Protein AF-A0A353DIS1-F1 (afdb_monomer)

Sequence (351 aa):
GDDGLEESGESHLVREGCEIVSSTKKPGFVRICATLWRGNEPVKGPDGKNIFFDGGACVAPGTLRGLPEPEDFDEFWAEQRKVLAAVPLKVLEMKEVPGDDKVVVYDMKIACAGGIPVSGYLVMPIDATEKSLTAEVAFQGYGVKSARKNIDSGRDKIFFVINAHGIENGQPAEYYQKLAKGKYRAYGFSDEKNSKRQTSFFRWMYLRELRALEYVKSLPAWNGKDLGATGGSQGGMQSLAAAGLDTDVTYCYARSPWGCNFGGREQGRIVGNWDVKNTPALGYFDPINFVKRANPSCKLHLVTNLGDYVCPPSGVWVAFNNFAGPKSMTVKQGCTHDYEMPNFPSMVIEK

Foldseek 3Di:
DLQPDDDDDDDDQDPVGDDDDDDHPDWAKDKDKDWDDDPPHFDADPVRHGDMFIFIDTDPLLPFAFDDFDPCLVVVLVVLVVLFVVWDFDWPDWDWDDADPFKTKTFTWTDGGPRQTWTWIKIAGPPQDFLQAAEEEFEEADFQAAHDNPRVVHNGHTYIYTDLRSDDHPDDPVVRVVCCVPVCPVQQQDPVQLQALVRHSLSRSLRNLVSVQVVSCPDRSHNNAHYEQEYEACSLLSQLLSQLSDQSHQEGEYELHAQQRLCSVVSSHQADPLGHNDHSSCSSSHSLVSLLRGHQNHEYEYEDERRERSSHPSSVSSSVSNHNHWYKYKYWTRAYRPDDDVPTDIDMDTD

Structure (mmCIF, N/CA/C/O backbone):
data_AF-A0A353DIS1-F1
#
_entry.id   AF-A0A353DIS1-F1
#
loop_
_atom_site.group_PDB
_atom_site.id
_atom_site.type_symbol
_atom_site.label_atom_id
_atom_site.label_alt_id
_atom_site.label_comp_id
_atom_site.label_asym_id
_atom_site.label_entity_id
_atom_site.label_seq_id
_atom_site.pdbx_PDB_ins_code
_atom_site.Cartn_x
_atom_site.Cartn_y
_atom_site.Cartn_z
_atom_site.occupancy
_atom_site.B_iso_or_equiv
_atom_site.auth_seq_id
_atom_site.auth_comp_id
_atom_site.auth_asym_id
_atom_site.auth_atom_id
_atom_site.pdbx_PDB_model_num
ATOM 1 N N . GLY A 1 1 ? 14.783 -6.046 -21.203 1.00 93.00 1 GLY A N 1
ATOM 2 C CA . GLY A 1 1 ? 13.814 -7.053 -20.747 1.00 93.00 1 GLY A CA 1
ATOM 3 C C . GLY A 1 1 ? 14.215 -7.574 -19.387 1.00 93.00 1 GLY A C 1
ATOM 4 O O . GLY A 1 1 ? 15.362 -7.419 -18.988 1.00 93.00 1 GLY A O 1
ATOM 5 N N . ASP A 1 2 ? 13.288 -8.205 -18.668 1.00 94.19 2 ASP A N 1
ATOM 6 C CA . ASP A 1 2 ? 13.601 -8.976 -17.455 1.00 94.19 2 ASP A CA 1
ATOM 7 C C . ASP A 1 2 ? 14.655 -10.066 -17.729 1.00 94.19 2 ASP A C 1
ATOM 9 O O . ASP A 1 2 ? 15.297 -10.561 -16.815 1.00 94.19 2 ASP A O 1
ATOM 13 N N . ASP A 1 3 ? 14.851 -10.484 -18.976 1.00 93.69 3 ASP A N 1
ATOM 14 C CA . ASP A 1 3 ? 15.928 -11.375 -19.414 1.00 93.69 3 ASP A CA 1
ATOM 15 C C . ASP A 1 3 ? 17.308 -10.704 -19.551 1.00 93.69 3 ASP A C 1
ATOM 17 O O . ASP A 1 3 ? 18.266 -11.373 -19.934 1.00 93.69 3 ASP A O 1
ATOM 21 N N . GLY A 1 4 ? 17.424 -9.418 -19.214 1.00 92.75 4 GLY A N 1
ATOM 22 C CA . GLY A 1 4 ? 18.665 -8.647 -19.285 1.00 92.75 4 GLY A CA 1
ATOM 23 C C . GLY A 1 4 ? 18.992 -8.096 -20.673 1.00 92.75 4 GLY A C 1
ATOM 24 O O . GLY A 1 4 ? 20.016 -7.438 -20.818 1.00 92.75 4 GLY A O 1
ATOM 25 N N . LEU A 1 5 ? 18.148 -8.333 -21.685 1.00 91.94 5 LEU A N 1
ATOM 26 C CA . LEU A 1 5 ? 18.347 -7.769 -23.020 1.00 91.94 5 LEU A CA 1
ATOM 27 C C . LEU A 1 5 ? 18.056 -6.262 -23.012 1.00 91.94 5 LEU A C 1
ATOM 29 O O . LEU A 1 5 ? 16.984 -5.846 -22.574 1.00 91.94 5 LEU A O 1
ATOM 33 N N . GLU A 1 6 ? 18.974 -5.451 -23.521 1.00 93.56 6 GLU A N 1
ATOM 34 C CA . GLU A 1 6 ? 18.785 -4.013 -23.716 1.00 93.56 6 GLU A CA 1
ATOM 35 C C . GLU A 1 6 ? 19.096 -3.665 -25.170 1.00 93.56 6 GLU A C 1
ATOM 37 O O . GLU A 1 6 ? 20.123 -4.076 -25.707 1.00 93.56 6 GLU A O 1
ATOM 42 N N . GLU A 1 7 ? 18.188 -2.927 -25.801 1.00 92.69 7 GLU A N 1
ATOM 43 C CA . GLU A 1 7 ? 18.304 -2.462 -27.178 1.00 92.69 7 GLU A CA 1
ATOM 44 C C . GLU A 1 7 ? 17.925 -0.981 -27.215 1.00 92.69 7 GLU A C 1
ATOM 46 O O . GLU A 1 7 ? 17.029 -0.536 -26.493 1.00 92.69 7 GLU A O 1
ATOM 51 N N . SER A 1 8 ? 18.617 -0.213 -28.050 1.00 93.06 8 SER A N 1
ATOM 52 C CA . SER A 1 8 ? 18.350 1.205 -28.266 1.00 93.06 8 SER A CA 1
ATOM 53 C C . SER A 1 8 ? 18.495 1.543 -29.745 1.00 93.06 8 SER A C 1
ATOM 55 O O . SER A 1 8 ? 19.179 0.850 -30.500 1.00 93.06 8 SER A O 1
ATOM 57 N N . GLY A 1 9 ? 17.813 2.599 -30.173 1.00 91.31 9 GLY A N 1
ATOM 58 C CA . GLY A 1 9 ? 17.820 3.037 -31.559 1.00 91.31 9 GLY A CA 1
ATOM 59 C C . GLY A 1 9 ? 17.080 4.351 -31.735 1.00 91.31 9 GLY A C 1
ATOM 60 O O . GLY A 1 9 ? 16.465 4.874 -30.804 1.00 91.31 9 GLY A O 1
ATOM 61 N N . GLU A 1 10 ? 17.142 4.868 -32.954 1.00 91.19 10 GLU A N 1
ATOM 62 C CA . GLU A 1 10 ? 16.460 6.088 -33.362 1.00 91.19 10 GLU A CA 1
ATOM 63 C C . GLU A 1 10 ? 15.460 5.766 -34.467 1.00 91.19 10 GLU A C 1
ATOM 65 O O . GLU A 1 10 ? 15.689 4.899 -35.311 1.00 91.19 10 GLU A O 1
ATOM 70 N N . SER A 1 11 ? 14.342 6.483 -34.464 1.00 88.19 11 SER A N 1
ATOM 71 C CA . SER A 1 11 ? 13.337 6.399 -35.513 1.00 88.19 11 SER A CA 1
ATOM 72 C C . SER A 1 11 ? 12.803 7.789 -35.816 1.00 88.19 11 SER A C 1
ATOM 74 O O . SER A 1 11 ? 12.635 8.620 -34.918 1.00 88.19 11 SER A O 1
ATOM 76 N N . HIS A 1 12 ? 12.543 8.055 -37.092 1.00 87.06 12 HIS A N 1
ATOM 77 C CA . HIS A 1 12 ? 11.917 9.299 -37.505 1.00 87.06 12 HIS A CA 1
ATOM 78 C C . HIS A 1 12 ? 10.423 9.238 -37.206 1.00 87.06 12 HIS A C 1
ATOM 80 O O . HIS A 1 12 ? 9.735 8.304 -37.613 1.00 87.06 12 HIS A O 1
ATOM 86 N N . LEU A 1 13 ? 9.910 10.254 -36.509 1.00 81.06 13 LEU A N 1
ATOM 87 C CA . LEU A 1 13 ? 8.487 10.337 -36.210 1.00 81.06 13 LEU A CA 1
ATOM 88 C C . LEU A 1 13 ? 7.693 10.511 -37.513 1.00 81.06 13 LEU A C 1
ATOM 90 O O . LEU A 1 13 ? 7.699 11.587 -38.113 1.00 81.06 13 LEU A O 1
ATOM 94 N N . VAL A 1 14 ? 6.994 9.456 -37.920 1.00 83.50 14 VAL A N 1
ATOM 95 C CA . VAL A 1 14 ? 5.998 9.473 -38.997 1.00 83.50 14 VAL A CA 1
ATOM 96 C C . VAL A 1 14 ? 4.590 9.438 -38.404 1.00 83.50 14 VAL A C 1
ATOM 98 O O . VAL A 1 14 ? 4.407 9.142 -37.221 1.00 83.50 14 VAL A O 1
ATOM 101 N N . ARG A 1 15 ? 3.576 9.786 -39.203 1.00 81.25 15 ARG A N 1
ATOM 102 C CA . ARG A 1 15 ? 2.187 9.927 -38.728 1.00 81.25 15 ARG A CA 1
ATOM 103 C C . ARG A 1 15 ? 1.627 8.611 -38.183 1.00 81.25 15 ARG A C 1
ATOM 105 O O . ARG A 1 15 ? 0.805 8.624 -37.273 1.00 81.25 15 ARG A O 1
ATOM 112 N N . GLU A 1 16 ? 2.087 7.503 -38.743 1.00 83.06 16 GLU A N 1
ATOM 113 C CA . GLU A 1 16 ? 1.722 6.131 -38.411 1.00 83.06 16 GLU A CA 1
ATOM 114 C C . GLU A 1 16 ? 2.375 5.646 -37.103 1.00 83.06 16 GLU A C 1
ATOM 116 O O . GLU A 1 16 ? 1.978 4.615 -36.566 1.00 83.06 16 GLU A O 1
ATOM 121 N N . GLY A 1 17 ? 3.333 6.405 -36.556 1.00 81.88 17 GLY A N 1
ATOM 122 C CA . GLY A 1 17 ? 4.109 6.041 -35.373 1.00 81.88 17 GLY A CA 1
ATOM 123 C C . GLY A 1 17 ? 5.376 5.246 -35.699 1.00 81.88 17 GLY A C 1
ATOM 124 O O . GLY A 1 17 ? 5.781 5.120 -36.851 1.00 81.88 17 GLY A O 1
ATOM 125 N N . CYS A 1 18 ? 6.028 4.731 -34.657 1.00 82.06 18 CYS A N 1
ATOM 126 C CA . CYS A 1 18 ? 7.173 3.830 -34.768 1.00 82.06 18 CYS A CA 1
ATOM 127 C C . CYS A 1 18 ? 6.782 2.463 -34.208 1.00 82.06 18 CYS A C 1
ATOM 129 O O . CYS A 1 18 ? 6.201 2.388 -33.124 1.00 82.06 18 CYS A O 1
ATOM 131 N N . GLU A 1 19 ? 7.139 1.392 -34.911 1.00 86.06 19 GLU A N 1
ATOM 132 C CA . GLU A 1 19 ? 7.033 0.035 -34.386 1.00 86.06 19 GLU A CA 1
ATOM 133 C C . GLU A 1 19 ? 8.312 -0.319 -33.616 1.00 86.06 19 GLU A C 1
ATOM 135 O O . GLU A 1 19 ? 9.420 -0.099 -34.103 1.00 86.06 19 GLU A O 1
ATOM 140 N N . ILE A 1 20 ? 8.156 -0.849 -32.402 1.00 84.38 20 ILE A N 1
ATOM 141 C CA . ILE A 1 20 ? 9.252 -1.404 -31.602 1.00 84.38 20 ILE A CA 1
ATOM 142 C C . ILE A 1 20 ? 8.933 -2.879 -31.389 1.00 84.38 20 ILE A C 1
ATOM 144 O O . ILE A 1 20 ? 7.993 -3.219 -30.669 1.00 84.38 20 ILE A O 1
ATOM 148 N N . VAL A 1 21 ? 9.717 -3.753 -32.018 1.00 85.88 21 VAL A N 1
ATOM 149 C CA . VAL A 1 21 ? 9.598 -5.204 -31.861 1.00 85.88 21 VAL A CA 1
ATOM 150 C C . VAL A 1 21 ? 10.665 -5.669 -30.885 1.00 85.88 21 VAL A C 1
ATOM 152 O O . VAL A 1 21 ? 11.841 -5.377 -31.058 1.00 85.88 21 VAL A O 1
ATOM 155 N N . SER A 1 22 ? 10.260 -6.407 -29.856 1.00 86.81 22 SER A N 1
ATOM 156 C CA . SER A 1 22 ? 11.182 -7.002 -28.893 1.00 86.81 22 SER A CA 1
ATOM 157 C C . SER A 1 22 ? 10.664 -8.366 -28.444 1.00 86.81 22 SER A C 1
ATOM 159 O O . SER A 1 22 ? 9.490 -8.698 -28.620 1.00 86.81 22 SER A O 1
ATOM 161 N N . SER A 1 23 ? 11.542 -9.175 -27.861 1.00 85.81 23 SER A N 1
ATOM 162 C CA . SER A 1 23 ? 11.205 -10.483 -27.300 1.00 85.81 23 SER A CA 1
ATOM 163 C C . SER A 1 23 ? 11.926 -10.681 -25.971 1.00 85.81 23 SER A C 1
ATOM 165 O O . SER A 1 23 ? 12.894 -9.986 -25.674 1.00 85.81 23 SER A O 1
ATOM 167 N N . THR A 1 24 ? 11.445 -11.618 -25.154 1.00 89.44 24 THR A N 1
ATOM 168 C CA . THR A 1 24 ? 12.124 -12.018 -23.915 1.00 89.44 24 THR A CA 1
ATOM 169 C C . THR A 1 24 ? 12.317 -13.524 -23.885 1.00 89.44 24 THR A C 1
ATOM 171 O O . THR A 1 24 ? 11.408 -14.284 -24.223 1.00 89.44 24 THR A O 1
ATOM 174 N N . LYS A 1 25 ? 13.494 -13.972 -23.439 1.00 90.50 25 LYS A N 1
ATOM 175 C CA . LYS A 1 25 ? 13.832 -15.403 -23.313 1.00 90.50 25 LYS A CA 1
ATOM 176 C C . LYS A 1 25 ? 13.173 -16.092 -22.113 1.00 90.50 25 LYS A C 1
ATOM 178 O O . LYS A 1 25 ? 13.250 -17.313 -21.992 1.00 90.50 25 LYS A O 1
ATOM 183 N N . LYS A 1 26 ? 12.552 -15.333 -21.204 1.00 93.25 26 LYS A N 1
ATOM 184 C CA . LYS A 1 26 ? 11.859 -15.858 -20.015 1.00 93.25 26 LYS A CA 1
ATOM 185 C C . LYS A 1 26 ? 10.570 -15.077 -19.714 1.00 93.25 26 LYS A C 1
ATOM 187 O O . LYS A 1 26 ? 10.458 -13.923 -20.135 1.00 93.25 26 LYS A O 1
ATOM 192 N N . PRO A 1 27 ? 9.617 -15.651 -18.951 1.00 96.00 27 PRO A N 1
ATOM 193 C CA . PRO A 1 27 ? 8.443 -14.919 -18.482 1.00 96.00 27 PRO A CA 1
ATOM 194 C C . PRO A 1 27 ? 8.832 -13.646 -17.731 1.00 96.00 27 PRO A C 1
ATOM 196 O O . PRO A 1 27 ? 9.691 -13.692 -16.842 1.00 96.00 27 PRO A O 1
ATOM 199 N N . GLY A 1 28 ? 8.200 -12.519 -18.049 1.00 96.25 28 GLY A N 1
ATOM 200 C CA . GLY A 1 28 ? 8.572 -11.220 -17.494 1.00 96.25 28 GLY A CA 1
ATOM 201 C C . GLY A 1 28 ? 8.087 -10.040 -18.319 1.00 96.25 28 GLY A C 1
ATOM 202 O O . GLY A 1 28 ? 7.168 -10.173 -19.127 1.00 96.25 28 GLY A O 1
ATOM 203 N N . PHE A 1 29 ? 8.718 -8.892 -18.089 1.00 96.44 29 PHE A N 1
ATOM 204 C CA . PHE A 1 29 ? 8.393 -7.623 -18.731 1.00 96.44 29 PHE A CA 1
ATOM 205 C C . PHE A 1 29 ? 9.536 -7.092 -19.597 1.00 96.44 29 PHE A C 1
ATOM 207 O O . PHE A 1 29 ? 10.718 -7.278 -19.303 1.00 96.44 29 PHE A O 1
ATOM 214 N N . VAL A 1 30 ? 9.166 -6.377 -20.653 1.00 95.62 30 VAL A N 1
ATOM 215 C CA . VAL A 1 30 ? 10.050 -5.507 -21.428 1.00 95.62 30 VAL A CA 1
ATOM 216 C C . VAL A 1 30 ? 9.593 -4.076 -21.177 1.00 95.62 30 VAL A C 1
ATOM 218 O O . VAL A 1 30 ? 8.438 -3.757 -21.451 1.00 95.62 30 VAL A O 1
ATOM 221 N N . ARG A 1 31 ? 10.484 -3.235 -20.642 1.00 95.56 31 ARG A N 1
ATOM 222 C CA . ARG A 1 31 ? 10.264 -1.790 -20.529 1.00 95.56 31 ARG A CA 1
ATOM 223 C C . ARG A 1 31 ? 10.559 -1.135 -21.868 1.00 95.56 31 ARG A C 1
ATOM 225 O O . ARG A 1 31 ? 11.580 -1.448 -22.475 1.00 95.56 31 ARG A O 1
ATOM 232 N N . ILE A 1 32 ? 9.700 -0.220 -22.287 1.00 94.31 32 ILE A N 1
ATOM 233 C CA . ILE A 1 32 ? 9.871 0.561 -23.508 1.00 94.31 32 ILE A CA 1
ATOM 234 C C . ILE A 1 32 ? 9.910 2.031 -23.106 1.00 94.31 32 ILE A C 1
ATOM 236 O O . ILE A 1 32 ? 8.931 2.547 -22.569 1.00 94.31 32 ILE A O 1
ATOM 240 N N . CYS A 1 33 ? 11.032 2.688 -23.389 1.00 94.00 33 CYS A N 1
ATOM 241 C CA . CYS A 1 33 ? 11.229 4.115 -23.164 1.00 94.00 33 CYS A CA 1
ATOM 242 C C . CYS A 1 33 ? 11.491 4.801 -24.505 1.00 94.00 33 CYS A C 1
ATOM 244 O O . CYS A 1 33 ? 12.341 4.346 -25.268 1.00 94.00 33 CYS A O 1
ATOM 246 N N . ALA A 1 34 ? 10.815 5.913 -24.771 1.00 93.06 34 ALA A N 1
ATOM 247 C CA . ALA A 1 34 ? 11.093 6.756 -25.927 1.00 93.06 34 ALA A CA 1
ATOM 248 C C . ALA A 1 34 ? 11.026 8.232 -25.533 1.00 93.06 34 ALA A C 1
ATOM 250 O O . ALA A 1 34 ? 10.156 8.636 -24.767 1.00 93.06 34 ALA A O 1
ATOM 251 N N . THR A 1 35 ? 11.916 9.047 -26.089 1.00 94.19 35 THR A N 1
ATOM 252 C CA . THR A 1 35 ? 11.904 10.508 -25.932 1.00 94.19 35 THR A CA 1
ATOM 253 C C . THR A 1 35 ? 11.839 11.120 -27.317 1.00 94.19 35 THR A C 1
ATOM 255 O O . THR A 1 35 ? 12.543 10.666 -28.217 1.00 94.19 35 THR A O 1
ATOM 258 N N . LEU A 1 36 ? 11.002 12.137 -27.509 1.00 92.88 36 LEU A N 1
ATOM 259 C CA . LEU A 1 36 ? 10.940 12.843 -28.783 1.00 92.88 36 LEU A CA 1
ATOM 260 C C . LEU A 1 36 ? 12.072 13.872 -28.869 1.00 92.88 36 LEU A C 1
ATOM 262 O O . LEU A 1 36 ? 12.190 14.734 -27.998 1.00 92.88 36 LEU A O 1
ATOM 266 N N . TRP A 1 37 ? 12.854 13.826 -29.946 1.00 93.88 37 TRP A N 1
ATOM 267 C CA . TRP A 1 37 ? 13.966 14.745 -30.200 1.00 93.88 37 TRP A CA 1
ATOM 268 C C . TRP A 1 37 ? 13.719 15.604 -31.442 1.00 93.88 37 TRP A C 1
ATOM 270 O O . TRP A 1 37 ? 13.077 15.177 -32.403 1.00 93.88 37 TRP A O 1
ATOM 280 N N . ARG A 1 38 ? 14.245 16.832 -31.426 1.00 93.19 38 ARG A N 1
ATOM 281 C CA . ARG A 1 38 ? 14.350 17.719 -32.591 1.00 93.19 38 ARG A CA 1
ATOM 282 C C . ARG A 1 38 ? 15.807 18.151 -32.723 1.00 93.19 38 ARG A C 1
ATOM 284 O O . ARG A 1 38 ? 16.262 19.037 -32.003 1.00 93.19 38 ARG A O 1
ATOM 291 N N . GLY A 1 39 ? 16.531 17.521 -33.646 1.00 91.00 39 GLY A N 1
ATOM 292 C CA . GLY A 1 39 ? 17.991 17.618 -33.666 1.00 91.00 39 GLY A CA 1
ATOM 293 C C . GLY A 1 39 ? 18.564 17.036 -32.373 1.00 91.00 39 GLY A C 1
ATOM 294 O O . GLY A 1 39 ? 18.149 15.960 -31.957 1.00 91.00 39 GLY A O 1
ATOM 295 N N . ASN A 1 40 ? 19.444 17.783 -31.706 1.00 91.81 40 ASN A N 1
ATOM 296 C CA . ASN A 1 40 ? 20.113 17.344 -30.475 1.00 91.81 40 ASN A CA 1
ATOM 297 C C . ASN A 1 40 ? 19.396 17.789 -29.189 1.00 91.81 40 ASN A C 1
ATOM 299 O O . ASN A 1 40 ? 19.985 17.719 -28.116 1.00 91.81 40 ASN A O 1
ATOM 303 N N . GLU A 1 41 ? 18.154 18.269 -29.282 1.00 95.31 41 GLU A N 1
ATOM 304 C CA . GLU A 1 41 ? 17.386 18.751 -28.130 1.00 95.31 41 GLU A CA 1
ATOM 305 C C . GLU A 1 41 ? 16.079 17.958 -27.964 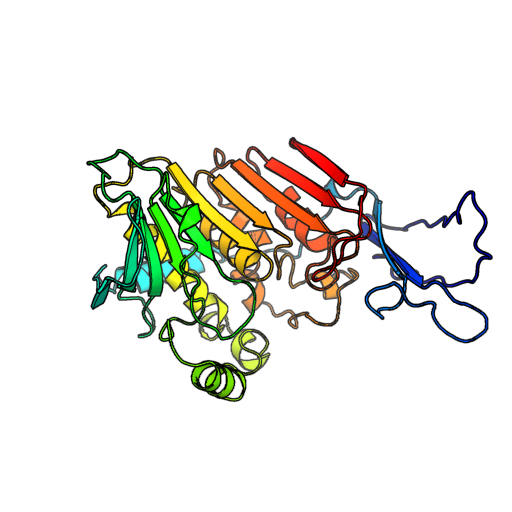1.00 95.31 41 GLU A C 1
ATOM 307 O O . GLU A 1 41 ? 15.373 17.721 -28.956 1.00 95.31 41 GLU A O 1
ATOM 312 N N . PRO A 1 42 ? 15.705 17.563 -26.732 1.00 95.88 42 PRO A N 1
ATOM 313 C CA . PRO A 1 42 ? 14.423 16.926 -26.482 1.00 95.88 42 PRO A CA 1
ATOM 314 C C . PRO A 1 42 ? 13.284 17.928 -26.691 1.00 95.88 42 PRO A C 1
ATOM 316 O O . PRO A 1 42 ? 13.323 19.076 -26.238 1.00 95.88 42 PRO A O 1
ATOM 319 N N . VAL A 1 43 ? 12.230 17.482 -27.366 1.00 95.75 43 VAL A N 1
ATOM 320 C CA . VAL A 1 43 ? 11.034 18.293 -27.585 1.00 95.75 43 VAL A CA 1
ATOM 321 C C . VAL A 1 43 ? 10.279 18.426 -26.272 1.00 95.75 43 VAL A C 1
ATOM 323 O O . VAL A 1 43 ? 10.037 17.436 -25.584 1.00 95.75 43 VAL A O 1
ATOM 326 N N . LYS A 1 44 ? 9.872 19.653 -25.945 1.00 95.31 44 LYS A N 1
ATOM 327 C CA . LYS A 1 44 ? 9.087 19.956 -24.748 1.00 95.31 44 LYS A CA 1
ATOM 328 C C . LYS A 1 44 ? 7.608 20.120 -25.075 1.00 95.31 44 LYS A C 1
ATOM 330 O O . LYS A 1 44 ? 7.256 20.707 -26.098 1.00 95.31 44 LYS A O 1
ATOM 335 N N . GLY A 1 45 ? 6.758 19.600 -24.198 1.00 90.38 45 GLY A N 1
ATOM 336 C CA . GLY A 1 45 ? 5.321 19.817 -24.223 1.00 90.38 45 GLY A CA 1
ATOM 337 C C . GLY A 1 45 ? 4.933 21.202 -23.690 1.00 90.38 45 GLY A C 1
ATOM 338 O O . GLY A 1 45 ? 5.792 21.968 -23.241 1.00 90.38 45 GLY A O 1
ATOM 339 N N . PRO A 1 46 ? 3.629 21.532 -23.702 1.00 88.62 46 PRO A N 1
ATOM 340 C CA . PRO A 1 46 ? 3.116 22.808 -23.191 1.00 88.62 46 PRO A CA 1
ATOM 341 C C . PRO A 1 46 ? 3.420 23.066 -21.707 1.00 88.62 46 PRO A C 1
ATOM 343 O O . PRO A 1 46 ? 3.457 24.213 -21.277 1.00 88.62 46 PRO A O 1
ATOM 346 N N . ASP A 1 47 ? 3.653 22.011 -20.927 1.00 87.06 47 ASP A N 1
ATOM 347 C CA . ASP A 1 47 ? 4.026 22.067 -19.509 1.00 87.06 47 ASP A CA 1
ATOM 348 C C . ASP A 1 47 ? 5.540 22.254 -19.283 1.00 87.06 47 ASP A C 1
ATOM 350 O O . ASP A 1 47 ? 6.009 22.261 -18.143 1.00 87.06 47 ASP A O 1
ATOM 354 N N . GLY A 1 48 ? 6.317 22.390 -20.364 1.00 90.50 48 GLY A N 1
ATOM 355 C CA . GLY A 1 48 ? 7.768 22.547 -20.332 1.00 90.50 48 GLY A CA 1
ATOM 356 C C . GLY A 1 48 ? 8.542 21.258 -20.043 1.00 90.50 48 GLY A C 1
ATOM 357 O O . GLY A 1 48 ? 9.774 21.309 -19.972 1.00 90.50 48 GLY A O 1
ATOM 358 N N . LYS A 1 49 ? 7.866 20.112 -19.893 1.00 90.75 49 LYS A N 1
ATOM 359 C CA . LYS A 1 49 ? 8.508 18.803 -19.717 1.00 90.75 49 LYS A CA 1
ATOM 360 C C . LYS A 1 49 ? 8.817 18.175 -21.068 1.00 90.75 49 LYS A C 1
ATOM 362 O O . LYS A 1 49 ? 8.160 18.474 -22.061 1.00 90.75 49 LYS A O 1
ATOM 367 N N . ASN A 1 50 ? 9.814 17.296 -21.112 1.00 94.56 50 ASN A N 1
ATOM 368 C CA . ASN A 1 50 ? 10.114 16.537 -22.325 1.00 94.56 50 ASN A CA 1
ATOM 369 C C . ASN A 1 50 ? 8.896 15.697 -22.724 1.00 94.56 50 ASN A C 1
ATOM 371 O O . ASN A 1 50 ? 8.217 15.145 -21.862 1.00 94.56 50 ASN A O 1
ATOM 375 N N . ILE A 1 51 ? 8.637 15.580 -24.021 1.00 92.69 51 ILE A N 1
ATOM 376 C CA . ILE A 1 51 ? 7.665 14.630 -24.551 1.00 92.69 51 ILE A CA 1
ATOM 377 C C . ILE A 1 51 ? 8.335 13.259 -24.562 1.00 92.69 51 ILE A C 1
ATOM 379 O O . ILE A 1 51 ? 9.357 13.062 -25.224 1.00 92.69 51 ILE A O 1
ATOM 383 N N . PHE A 1 52 ? 7.766 12.321 -23.813 1.00 94.00 52 PHE A N 1
ATOM 384 C CA . PHE A 1 52 ? 8.297 10.974 -23.666 1.00 94.00 52 PHE A CA 1
ATOM 385 C C . PHE A 1 52 ? 7.171 9.940 -23.598 1.00 94.00 52 PHE A C 1
ATOM 387 O O . PHE A 1 52 ? 6.010 10.270 -23.361 1.00 94.00 52 PHE A O 1
ATOM 394 N N . PHE A 1 53 ? 7.549 8.683 -23.786 1.00 93.69 53 PHE A N 1
ATOM 395 C CA . PHE A 1 53 ? 6.749 7.505 -23.511 1.00 93.69 53 PHE A CA 1
ATOM 396 C C . PHE A 1 53 ? 7.547 6.585 -22.591 1.00 93.69 53 PHE A C 1
ATOM 398 O O . PHE A 1 53 ? 8.731 6.340 -22.824 1.00 93.69 53 PHE A O 1
ATOM 405 N N . ASP A 1 54 ? 6.888 6.068 -21.562 1.00 95.44 54 ASP A N 1
ATOM 406 C CA . ASP A 1 54 ? 7.409 5.002 -20.715 1.00 95.44 54 ASP A CA 1
ATOM 407 C C . ASP A 1 54 ? 6.287 3.995 -20.489 1.00 95.44 54 ASP A C 1
ATOM 409 O O . ASP A 1 54 ? 5.182 4.327 -20.047 1.00 95.44 54 ASP A O 1
ATOM 413 N N . GLY A 1 55 ? 6.549 2.760 -20.871 1.00 95.81 55 GLY A N 1
ATOM 414 C CA . GLY A 1 55 ? 5.572 1.696 -20.886 1.00 95.81 55 GLY A CA 1
ATOM 415 C C . GLY A 1 55 ? 6.263 0.354 -20.989 1.00 95.81 55 GLY A C 1
ATOM 416 O O . GLY A 1 55 ? 7.416 0.174 -20.598 1.00 95.81 55 GLY A O 1
ATOM 417 N N . GLY A 1 56 ? 5.554 -0.610 -21.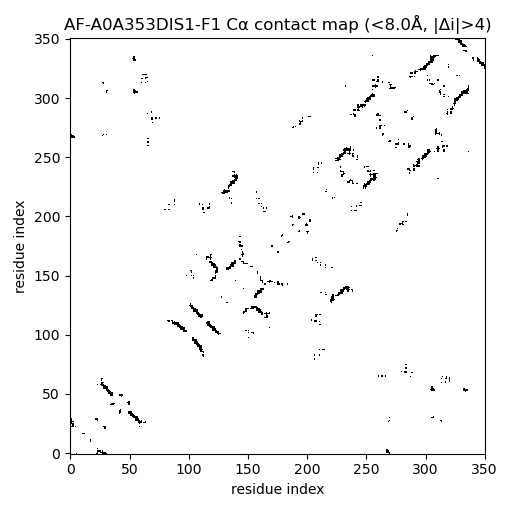553 1.00 94.38 56 GLY A N 1
ATOM 418 C CA . GLY A 1 56 ? 6.109 -1.942 -21.694 1.00 94.38 56 GLY A CA 1
ATOM 419 C C . GLY A 1 56 ? 5.108 -2.988 -22.128 1.00 94.38 56 GLY A C 1
ATOM 420 O O . GLY A 1 56 ? 3.912 -2.726 -22.234 1.00 94.38 56 GLY A O 1
ATOM 421 N N . ALA A 1 57 ? 5.631 -4.186 -22.336 1.00 93.56 57 ALA A N 1
ATOM 422 C CA . ALA A 1 57 ? 4.890 -5.388 -22.681 1.00 93.56 57 ALA A CA 1
ATOM 423 C C . ALA A 1 57 ? 5.321 -6.540 -21.766 1.00 93.56 57 ALA A C 1
ATOM 425 O O . ALA A 1 57 ? 6.340 -6.455 -21.075 1.00 93.56 57 ALA A O 1
ATOM 426 N N . CYS A 1 58 ? 4.553 -7.629 -21.749 1.00 94.25 58 CYS A N 1
ATOM 427 C CA . CYS A 1 58 ? 4.861 -8.794 -20.926 1.00 94.25 58 CYS A CA 1
ATOM 428 C C . CYS A 1 58 ? 4.690 -10.110 -21.678 1.00 94.25 58 CYS A C 1
ATOM 430 O O . CYS A 1 58 ? 3.904 -10.214 -22.617 1.00 94.25 58 CYS A O 1
ATOM 432 N N . VAL A 1 59 ? 5.412 -11.129 -21.218 1.00 94.75 59 VAL A N 1
ATOM 433 C CA . VAL A 1 59 ? 5.301 -12.510 -21.690 1.00 94.75 59 VAL A CA 1
ATOM 434 C C . VAL A 1 59 ? 5.019 -13.406 -20.493 1.00 94.75 59 VAL A C 1
ATOM 436 O O . VAL A 1 59 ? 5.739 -13.362 -19.495 1.00 94.75 59 VAL A O 1
ATOM 439 N N . ALA A 1 60 ? 3.960 -14.213 -20.601 1.00 95.94 60 ALA A N 1
ATOM 440 C CA . ALA A 1 60 ? 3.512 -15.159 -19.576 1.00 95.94 60 ALA A CA 1
ATOM 441 C C . ALA A 1 60 ? 3.456 -14.573 -18.142 1.00 95.94 60 ALA A C 1
ATOM 443 O O . ALA A 1 60 ? 3.927 -15.201 -17.192 1.00 95.94 60 ALA A O 1
ATOM 444 N N . PRO A 1 61 ? 2.851 -13.390 -17.919 1.00 95.94 61 PRO A N 1
ATOM 445 C CA . PRO A 1 61 ? 2.918 -12.725 -16.617 1.00 95.94 61 PRO A CA 1
ATOM 446 C C . PRO A 1 61 ? 2.186 -13.502 -15.497 1.00 95.94 61 PRO A C 1
ATOM 448 O O . PRO A 1 61 ? 2.466 -13.315 -14.315 1.00 95.94 61 PRO A O 1
ATOM 451 N N . GLY A 1 62 ? 1.289 -14.436 -15.845 1.00 96.50 62 GLY A N 1
ATOM 452 C CA . GLY A 1 62 ? 0.615 -15.338 -14.897 1.00 96.50 62 GLY A CA 1
ATOM 453 C C . GLY A 1 62 ? 1.517 -16.417 -14.274 1.00 96.50 62 GLY A C 1
ATOM 454 O O . GLY A 1 62 ? 1.152 -17.033 -13.269 1.00 96.50 62 GLY A O 1
ATOM 455 N N . THR A 1 63 ? 2.705 -16.655 -14.838 1.00 97.06 63 THR A N 1
ATOM 456 C CA . THR A 1 63 ? 3.673 -17.628 -14.302 1.00 97.06 63 THR A CA 1
ATOM 457 C C . THR A 1 63 ? 4.712 -16.978 -13.393 1.00 97.06 63 THR A C 1
ATOM 459 O O . THR A 1 63 ? 5.566 -17.675 -12.852 1.00 97.06 63 THR A O 1
ATOM 462 N N . LEU A 1 64 ? 4.660 -15.655 -13.208 1.00 97.94 64 LEU A N 1
ATOM 463 C CA . LEU A 1 64 ? 5.597 -14.944 -12.345 1.00 97.94 64 LEU A CA 1
ATOM 464 C C . LEU A 1 64 ? 5.424 -15.372 -10.887 1.00 97.94 64 LEU A C 1
ATOM 466 O O . LEU A 1 64 ? 4.300 -15.541 -10.403 1.00 97.94 64 LEU A O 1
ATOM 470 N N . ARG A 1 65 ? 6.558 -15.547 -10.208 1.00 97.31 65 ARG A N 1
ATOM 471 C CA . ARG A 1 65 ? 6.679 -15.913 -8.796 1.00 97.31 65 ARG A CA 1
ATOM 472 C C . ARG A 1 65 ? 7.754 -15.038 -8.157 1.00 97.31 65 ARG A C 1
ATOM 474 O O . ARG A 1 65 ? 8.760 -14.745 -8.806 1.00 97.31 65 ARG A O 1
ATOM 481 N N . GLY A 1 66 ? 7.540 -14.637 -6.908 1.00 96.44 66 GLY A N 1
ATOM 482 C CA . GLY A 1 66 ? 8.578 -14.004 -6.094 1.00 96.44 66 GLY A CA 1
ATOM 483 C C . GLY A 1 66 ? 9.529 -15.035 -5.496 1.00 96.44 66 GLY A C 1
ATOM 484 O O . GLY A 1 66 ? 9.454 -16.222 -5.831 1.00 96.44 66 GLY A O 1
ATOM 485 N N . LEU A 1 67 ? 10.426 -14.583 -4.625 1.00 94.62 67 LEU A N 1
ATOM 486 C CA . LEU A 1 67 ? 11.249 -15.492 -3.827 1.00 94.62 67 LEU A CA 1
ATOM 487 C C . LEU A 1 67 ? 10.380 -16.327 -2.865 1.00 94.62 67 LEU A C 1
ATOM 489 O O . LEU A 1 67 ? 9.261 -15.912 -2.540 1.00 94.62 67 LEU A O 1
ATOM 493 N N . PRO A 1 68 ? 10.869 -17.496 -2.407 1.00 95.31 68 PRO A N 1
ATOM 494 C CA . PRO A 1 68 ? 10.229 -18.230 -1.320 1.00 95.31 68 PRO A CA 1
ATOM 495 C C . PRO A 1 68 ? 10.007 -17.328 -0.102 1.00 95.31 68 PRO A C 1
ATOM 497 O O . PRO A 1 68 ? 10.860 -16.504 0.236 1.00 95.31 68 PRO A O 1
ATOM 500 N N . GLU A 1 69 ? 8.854 -17.472 0.547 1.00 95.75 69 GLU A N 1
ATOM 501 C CA . GLU A 1 69 ? 8.597 -16.770 1.802 1.00 95.75 69 GLU A CA 1
ATOM 502 C C . GLU A 1 69 ? 9.363 -17.429 2.959 1.00 95.75 69 GLU A C 1
ATOM 504 O O . GLU A 1 69 ? 9.716 -18.606 2.852 1.00 95.75 69 GLU A O 1
ATOM 509 N N . PRO A 1 70 ? 9.625 -16.707 4.060 1.00 97.88 70 PRO A N 1
ATOM 510 C CA . PRO A 1 70 ? 10.213 -17.310 5.251 1.00 97.88 70 PRO A CA 1
ATOM 511 C C . PRO A 1 70 ? 9.364 -18.474 5.785 1.00 97.88 70 PRO A C 1
ATOM 513 O O . PRO A 1 70 ? 8.145 -18.350 5.885 1.00 97.88 70 PRO A O 1
ATOM 516 N N . GLU A 1 71 ? 10.004 -19.582 6.168 1.00 98.12 71 GLU A N 1
ATOM 517 C CA . GLU A 1 71 ? 9.313 -20.798 6.636 1.00 98.12 71 GLU A CA 1
ATOM 518 C C . GLU A 1 71 ? 8.447 -20.549 7.885 1.00 98.12 71 GLU A C 1
ATOM 520 O O . GLU A 1 71 ? 7.359 -21.102 8.013 1.00 98.12 71 GLU A O 1
ATOM 525 N N . ASP A 1 72 ? 8.894 -19.661 8.774 1.00 98.44 72 ASP A N 1
ATOM 526 C CA . ASP A 1 72 ? 8.220 -19.249 10.011 1.00 98.44 72 ASP A CA 1
ATOM 527 C C . ASP A 1 72 ? 7.425 -17.931 9.851 1.00 98.44 72 ASP A C 1
ATOM 529 O O . ASP A 1 72 ? 7.192 -17.220 10.832 1.00 98.44 72 ASP A O 1
ATOM 533 N N . PHE A 1 73 ? 7.001 -17.563 8.629 1.00 98.69 73 PHE A N 1
ATOM 534 C CA . PHE A 1 73 ? 6.252 -16.318 8.376 1.00 98.69 73 PHE A CA 1
ATOM 535 C C . PHE A 1 73 ? 4.995 -16.203 9.252 1.00 98.69 73 PHE A C 1
ATOM 537 O O . PHE A 1 73 ? 4.759 -15.161 9.873 1.00 98.69 73 PHE A O 1
ATOM 544 N N . ASP A 1 74 ? 4.194 -17.271 9.312 1.00 98.69 74 ASP A N 1
ATOM 545 C CA . ASP A 1 74 ? 2.955 -17.312 10.096 1.00 98.69 74 ASP A CA 1
ATOM 546 C C . ASP A 1 74 ? 3.211 -17.217 11.596 1.00 98.69 74 ASP A C 1
ATOM 548 O O . ASP A 1 74 ? 2.541 -16.455 12.295 1.00 98.69 74 ASP A O 1
ATOM 552 N N . GLU A 1 75 ? 4.208 -17.952 12.086 1.00 98.75 75 GLU A N 1
ATOM 553 C CA . GLU A 1 75 ? 4.609 -17.923 13.490 1.00 98.75 75 GLU A CA 1
ATOM 554 C C . GLU A 1 75 ? 5.041 -16.511 13.894 1.00 98.75 75 GLU A C 1
ATOM 556 O O . GLU A 1 75 ? 4.524 -15.954 14.867 1.00 98.75 75 GLU A O 1
ATOM 561 N N . PHE A 1 76 ? 5.896 -15.876 13.088 1.00 98.75 76 PHE A N 1
ATOM 562 C CA . PHE A 1 76 ? 6.345 -14.510 13.329 1.00 98.75 76 PHE A CA 1
ATOM 563 C C . PHE A 1 76 ? 5.176 -13.522 13.433 1.00 98.75 76 PHE A C 1
ATOM 565 O O . PHE A 1 76 ? 5.141 -12.705 14.360 1.00 98.75 76 PHE A O 1
ATOM 572 N N . TRP A 1 77 ? 4.206 -13.571 12.513 1.00 98.69 77 TRP A N 1
ATOM 573 C CA . TRP A 1 77 ? 3.062 -12.653 12.542 1.00 98.69 77 TRP A CA 1
ATOM 574 C C . TRP A 1 77 ? 2.048 -12.988 13.638 1.00 98.69 77 TRP A C 1
ATOM 576 O O . TRP A 1 77 ? 1.457 -12.068 14.212 1.00 98.69 77 TRP A O 1
ATOM 586 N N . ALA A 1 78 ? 1.901 -14.259 14.014 1.00 98.69 78 ALA A N 1
ATOM 587 C CA . ALA A 1 78 ? 1.135 -14.652 15.193 1.00 98.69 78 ALA A CA 1
ATOM 588 C C . ALA A 1 78 ? 1.748 -14.070 16.481 1.00 98.69 78 ALA A C 1
ATOM 590 O O . ALA A 1 78 ? 1.023 -13.555 17.335 1.00 98.69 78 ALA A O 1
ATOM 591 N N . GLU A 1 79 ? 3.079 -14.064 16.610 1.00 98.62 79 GLU A N 1
ATOM 592 C CA . GLU A 1 79 ? 3.769 -13.372 17.705 1.00 98.62 79 GLU A CA 1
ATOM 593 C C . GLU A 1 79 ? 3.537 -11.858 17.672 1.00 98.62 79 GLU A C 1
ATOM 595 O O . GLU A 1 79 ? 3.283 -11.251 18.714 1.00 98.62 79 GLU A O 1
ATOM 600 N N . GLN A 1 80 ? 3.567 -11.229 16.491 1.00 98.69 80 GLN A N 1
ATOM 601 C CA . GLN A 1 80 ? 3.346 -9.782 16.385 1.00 98.69 80 GLN A CA 1
ATOM 602 C C . GLN A 1 80 ? 1.932 -9.390 16.828 1.00 98.69 80 GLN A C 1
ATOM 604 O O . GLN A 1 80 ? 1.760 -8.374 17.502 1.00 98.69 80 GLN A O 1
ATOM 609 N N . ARG A 1 81 ? 0.922 -10.221 16.546 1.00 98.62 81 ARG A N 1
ATOM 610 C CA . ARG A 1 81 ? -0.434 -10.014 17.080 1.00 98.62 81 ARG A CA 1
ATOM 611 C C . ARG A 1 81 ? -0.476 -10.075 18.599 1.00 98.62 81 ARG A C 1
ATOM 613 O O . ARG A 1 81 ? -1.150 -9.248 19.200 1.00 98.62 81 ARG A O 1
ATOM 620 N N . LYS A 1 82 ? 0.263 -10.996 19.231 1.00 98.56 82 LYS A N 1
ATOM 621 C CA . LYS A 1 82 ? 0.369 -11.056 20.702 1.00 98.56 82 LYS A CA 1
ATOM 622 C C . LYS A 1 82 ? 1.017 -9.788 21.261 1.00 98.56 82 LYS A C 1
ATOM 624 O O . LYS A 1 82 ? 0.533 -9.239 22.246 1.00 98.56 82 LYS A O 1
ATOM 629 N N . VAL A 1 83 ? 2.066 -9.287 20.600 1.00 98.50 83 VAL A N 1
ATOM 630 C CA . VAL A 1 83 ? 2.707 -8.008 20.952 1.00 98.50 83 VAL A CA 1
ATOM 631 C C . VAL A 1 83 ? 1.710 -6.848 20.870 1.00 98.50 83 VAL A C 1
ATOM 633 O O . VAL A 1 83 ? 1.709 -5.988 21.749 1.00 98.50 83 VAL A O 1
ATOM 636 N N . LEU A 1 84 ? 0.847 -6.822 19.850 1.00 98.69 84 LEU A N 1
ATOM 637 C CA . LEU A 1 84 ? -0.192 -5.801 19.729 1.00 98.69 84 LEU A CA 1
ATOM 638 C C . LEU A 1 84 ? -1.289 -5.948 20.793 1.00 98.69 84 LEU A C 1
ATOM 640 O O . LEU A 1 84 ? -1.634 -4.967 21.447 1.00 98.69 84 LEU A O 1
ATOM 644 N N . ALA A 1 85 ? -1.793 -7.165 21.000 1.00 98.25 85 ALA A N 1
ATOM 645 C CA . ALA A 1 85 ? -2.855 -7.478 21.956 1.00 98.25 85 ALA A CA 1
ATOM 646 C C . ALA A 1 85 ? -2.467 -7.185 23.416 1.00 98.25 85 ALA A C 1
ATOM 648 O O . ALA A 1 85 ? -3.331 -6.881 24.234 1.00 98.25 85 ALA A O 1
ATOM 649 N N . ALA A 1 86 ? -1.171 -7.213 23.746 1.00 98.44 86 ALA A N 1
ATOM 650 C CA . ALA A 1 86 ? -0.671 -6.809 25.060 1.00 98.44 86 ALA A CA 1
ATOM 651 C C . ALA A 1 86 ? -0.875 -5.309 25.363 1.00 98.44 86 ALA A C 1
ATOM 653 O O . ALA A 1 86 ? -0.780 -4.895 26.517 1.00 98.44 86 ALA A O 1
ATOM 654 N N . VAL A 1 87 ? -1.154 -4.485 24.346 1.00 98.56 87 VAL A N 1
ATOM 655 C CA . VAL A 1 87 ? -1.511 -3.072 24.504 1.00 98.56 87 VAL A CA 1
ATOM 656 C C . VAL A 1 87 ? -3.025 -2.932 24.344 1.00 98.56 87 VAL A C 1
ATOM 658 O O . VAL A 1 87 ? -3.510 -3.096 23.224 1.00 98.56 87 VAL A O 1
ATOM 661 N N . PRO A 1 88 ? -3.787 -2.565 25.391 1.00 98.12 88 PRO A N 1
ATOM 662 C CA . PRO A 1 88 ? -5.233 -2.389 25.278 1.00 98.12 88 PRO A CA 1
ATOM 663 C C . PRO A 1 88 ? -5.625 -1.429 24.148 1.00 98.12 88 PRO A C 1
ATOM 665 O O . PRO A 1 88 ? -4.949 -0.417 23.919 1.00 98.12 88 PRO A O 1
ATOM 668 N N . LEU A 1 89 ? -6.725 -1.725 23.452 1.00 98.56 89 LEU A N 1
ATOM 669 C CA . LEU A 1 89 ? -7.329 -0.794 22.505 1.00 98.56 89 LEU A CA 1
ATOM 670 C C . LEU A 1 89 ? -7.866 0.416 23.280 1.00 98.56 89 LEU A C 1
ATOM 672 O O . LEU A 1 89 ? -8.896 0.344 23.945 1.00 98.56 89 LEU A O 1
ATOM 676 N N . LYS A 1 90 ? -7.130 1.527 23.228 1.00 98.50 90 LYS A N 1
ATOM 677 C CA . LYS A 1 90 ? -7.461 2.761 23.943 1.00 98.50 90 LYS A CA 1
ATOM 678 C C . LYS A 1 90 ? -7.246 3.967 23.043 1.00 98.50 90 LYS A C 1
ATOM 680 O O . LYS A 1 90 ? -6.142 4.170 22.534 1.00 98.50 90 LYS A O 1
ATOM 685 N N . VAL A 1 91 ? -8.278 4.794 22.909 1.00 98.75 91 VAL A N 1
ATOM 686 C CA . VAL A 1 91 ? -8.151 6.143 22.351 1.00 98.75 91 VAL A CA 1
ATOM 687 C C . VAL A 1 91 ? -7.365 6.993 23.348 1.00 98.75 91 VAL A C 1
ATOM 689 O O . VAL A 1 91 ? -7.748 7.125 24.510 1.00 98.75 91 VAL A O 1
ATOM 692 N N . LEU A 1 92 ? -6.220 7.506 22.909 1.00 98.75 92 LEU A N 1
ATOM 693 C CA . LEU A 1 92 ? -5.360 8.393 23.689 1.00 98.75 92 LEU A CA 1
ATOM 694 C C . LEU A 1 92 ? -5.792 9.847 23.520 1.00 98.75 92 LEU A C 1
ATOM 696 O O . LEU A 1 92 ? -5.869 10.579 24.500 1.00 98.75 92 LEU A O 1
ATOM 700 N N . GLU A 1 93 ? -6.087 10.239 22.282 1.00 98.56 93 GLU A N 1
ATOM 701 C CA . GLU A 1 93 ? -6.581 11.566 21.927 1.00 98.56 93 GLU A CA 1
ATOM 702 C C . GLU A 1 93 ? -7.624 11.432 20.812 1.00 98.56 93 GLU A C 1
ATOM 704 O O . GLU A 1 93 ? -7.466 10.628 19.891 1.00 98.56 93 GLU A O 1
ATOM 709 N N . MET A 1 94 ? -8.686 12.226 20.905 1.00 98.38 94 MET A N 1
ATOM 710 C CA . MET A 1 94 ? -9.722 12.364 19.886 1.00 98.38 94 MET A CA 1
ATOM 711 C C . MET A 1 94 ? -10.138 13.827 19.871 1.00 98.38 94 MET A C 1
ATOM 713 O O . MET A 1 94 ? -10.792 14.305 20.797 1.00 98.38 94 MET A O 1
ATOM 717 N N . LYS A 1 95 ? -9.690 14.557 18.852 1.00 98.44 95 LYS A N 1
ATOM 718 C CA . LYS A 1 95 ? -9.960 15.985 18.705 1.00 98.44 95 LYS A CA 1
ATOM 719 C C . LYS A 1 95 ? -10.796 16.215 17.463 1.00 98.44 95 LYS A C 1
ATOM 721 O O . LYS A 1 95 ? -10.337 15.940 16.359 1.00 98.44 95 LYS A O 1
ATOM 726 N N . GLU A 1 96 ? -11.987 16.769 17.634 1.00 98.25 96 GLU A N 1
ATOM 727 C CA . GLU A 1 96 ? -12.774 17.234 16.496 1.00 98.25 96 GLU A CA 1
ATOM 728 C C . GLU A 1 96 ? -12.043 18.383 15.789 1.00 98.25 96 GLU A C 1
ATOM 730 O O . GLU A 1 96 ? -11.523 19.312 16.417 1.00 98.25 96 GLU A O 1
ATOM 735 N N . VAL A 1 97 ? -11.949 18.290 14.468 1.00 97.94 97 VAL A N 1
ATOM 736 C CA . VAL A 1 97 ? -11.333 19.296 13.598 1.00 97.94 97 VAL A CA 1
ATOM 737 C C . VAL A 1 97 ? -12.320 19.660 12.490 1.00 97.94 97 VAL A C 1
ATOM 739 O O . VAL A 1 97 ? -13.249 18.898 12.247 1.00 97.94 97 VAL A O 1
ATOM 742 N N . PRO A 1 98 ? -12.130 20.787 11.773 1.00 97.19 98 PRO A N 1
ATOM 743 C CA . PRO A 1 98 ? -13.106 21.221 10.778 1.00 97.19 98 PRO A CA 1
ATOM 744 C C . PRO A 1 98 ? -13.436 20.126 9.752 1.00 97.19 98 PRO A C 1
ATOM 746 O O . PRO A 1 98 ? -12.520 19.654 9.055 1.00 97.19 98 PRO A O 1
ATOM 749 N N . GLY A 1 99 ? -14.720 19.757 9.724 1.00 95.25 99 GLY A N 1
ATOM 750 C CA . GLY A 1 99 ? -15.427 18.987 8.699 1.00 95.25 99 GLY A CA 1
ATOM 751 C C . GLY A 1 99 ? -16.405 19.892 7.940 1.00 95.25 99 GLY A C 1
ATOM 752 O O . GLY A 1 99 ? -16.043 21.023 7.613 1.00 95.25 99 GLY A O 1
ATOM 753 N N . ASP A 1 100 ? -17.627 19.420 7.686 1.00 96.06 100 ASP A N 1
ATOM 754 C CA . ASP A 1 100 ? -18.714 20.207 7.079 1.00 96.06 100 ASP A CA 1
ATOM 755 C C . ASP A 1 100 ? -20.104 19.735 7.553 1.00 96.06 100 ASP A C 1
ATOM 757 O O . ASP A 1 100 ? -20.213 19.063 8.572 1.00 96.06 100 ASP A O 1
ATOM 761 N N . ASP A 1 101 ? -21.171 20.110 6.842 1.00 96.62 101 ASP A N 1
ATOM 762 C CA . ASP A 1 101 ? -22.565 19.824 7.193 1.00 96.62 101 ASP A CA 1
ATOM 763 C C . ASP A 1 101 ? -22.982 18.352 7.035 1.00 96.62 101 ASP A C 1
ATOM 765 O O . ASP A 1 101 ? -24.072 17.989 7.475 1.00 96.62 101 ASP A O 1
ATOM 769 N N . LYS A 1 102 ? -22.144 17.494 6.437 1.00 97.88 102 LYS A N 1
ATOM 770 C CA . LYS A 1 102 ? -22.463 16.072 6.211 1.00 97.88 102 LYS A CA 1
ATOM 771 C C . LYS A 1 102 ? -21.562 15.114 6.978 1.00 97.88 102 LYS A C 1
ATOM 773 O O . LYS A 1 102 ? -21.970 13.979 7.206 1.00 97.88 102 LYS A O 1
ATOM 778 N N . VAL A 1 103 ? -20.343 15.514 7.342 1.00 98.44 103 VAL A N 1
ATOM 779 C CA . VAL A 1 103 ? -19.384 14.620 8.016 1.00 98.44 103 VAL A CA 1
ATOM 780 C C . VAL A 1 103 ? -18.699 15.273 9.205 1.00 98.44 103 VAL A C 1
ATOM 782 O O . VAL A 1 103 ? -18.356 16.455 9.188 1.00 98.44 103 VAL A O 1
ATOM 785 N N . VAL A 1 104 ? -18.408 14.448 10.206 1.00 98.25 104 VAL A N 1
ATOM 786 C CA . VAL A 1 104 ? -17.520 14.792 11.313 1.00 98.25 104 VAL A CA 1
ATOM 787 C C . VAL A 1 104 ? -16.102 14.305 11.022 1.00 98.25 104 VAL A C 1
ATOM 789 O O . VAL A 1 104 ? -15.907 13.266 10.388 1.00 98.25 104 VAL A O 1
ATOM 792 N N . VAL A 1 105 ? -15.101 15.066 11.475 1.00 98.75 105 VAL A N 1
ATOM 793 C CA . VAL A 1 105 ? -13.681 14.731 11.318 1.00 98.75 105 VAL A CA 1
ATOM 794 C C . VAL A 1 105 ? -12.983 14.773 12.671 1.00 98.75 105 VAL A C 1
ATOM 796 O O . VAL A 1 105 ? -12.974 15.806 13.340 1.00 98.75 105 VAL A O 1
ATOM 799 N N . TYR A 1 106 ? -12.318 13.681 13.036 1.00 98.81 106 TYR A N 1
ATOM 800 C CA . TYR A 1 106 ? -11.526 13.586 14.258 1.00 98.81 106 TYR A CA 1
ATOM 801 C C . TYR A 1 106 ? -10.047 13.354 13.947 1.00 98.81 106 TYR A C 1
ATOM 803 O O . TYR A 1 106 ? -9.704 12.442 13.198 1.00 98.81 106 TYR A O 1
ATOM 811 N N . ASP A 1 107 ? -9.163 14.157 14.543 1.00 98.81 107 ASP A N 1
ATOM 812 C CA . ASP A 1 107 ? -7.743 13.823 14.692 1.00 98.81 107 ASP A CA 1
ATOM 813 C C . ASP A 1 107 ? -7.609 12.815 15.834 1.00 98.81 107 ASP A C 1
ATOM 815 O O . ASP A 1 107 ? -7.946 13.110 16.986 1.00 98.81 107 ASP A O 1
ATOM 819 N N . MET A 1 108 ? -7.168 11.611 15.498 1.00 98.75 108 MET A N 1
ATOM 820 C CA . MET A 1 108 ? -7.149 10.461 16.389 1.00 98.75 108 MET A CA 1
ATOM 821 C C . MET A 1 108 ? -5.718 10.109 16.775 1.00 98.75 108 MET A C 1
ATOM 823 O O . MET A 1 108 ? -4.841 10.030 15.912 1.00 98.75 108 MET A O 1
ATOM 827 N N . LYS A 1 109 ? -5.513 9.761 18.048 1.00 98.88 109 LYS A N 1
ATOM 828 C CA . LYS A 1 109 ? -4.390 8.936 18.505 1.00 98.88 109 LYS A CA 1
ATOM 829 C C . LYS A 1 109 ? -4.916 7.724 19.250 1.00 98.88 109 LYS A C 1
ATOM 831 O O . LYS A 1 109 ? -5.645 7.861 20.228 1.00 98.88 109 LYS A O 1
ATOM 836 N N . ILE A 1 110 ? -4.511 6.535 18.824 1.00 98.88 110 ILE A N 1
ATOM 837 C CA . ILE A 1 110 ? -4.903 5.261 19.434 1.00 98.88 110 ILE A CA 1
ATOM 838 C C . ILE A 1 110 ? -3.634 4.559 19.906 1.00 98.88 110 ILE A C 1
ATOM 840 O O . ILE A 1 110 ? -2.643 4.492 19.174 1.00 98.88 110 ILE A O 1
ATOM 844 N N . ALA A 1 111 ? -3.649 4.043 21.135 1.00 98.75 111 ALA A N 1
ATOM 845 C CA . ALA A 1 111 ? -2.535 3.291 21.697 1.00 98.75 111 ALA A CA 1
ATOM 846 C C . ALA A 1 111 ? -2.139 2.145 20.759 1.00 98.75 111 ALA A C 1
ATOM 848 O O . ALA A 1 111 ? -3.008 1.510 20.166 1.00 98.75 111 ALA A O 1
ATOM 849 N N . CYS A 1 112 ? -0.843 1.872 20.620 1.00 98.69 112 CYS A N 1
ATOM 850 C CA . CYS A 1 112 ? -0.324 0.815 19.756 1.00 98.69 112 CYS A CA 1
ATOM 851 C C . CYS A 1 112 ? 1.001 0.275 20.315 1.00 98.69 112 CYS A C 1
ATOM 853 O O . CYS A 1 112 ? 1.682 0.943 21.100 1.00 98.69 112 CYS A O 1
ATOM 855 N N . ALA A 1 113 ? 1.371 -0.941 19.913 1.00 97.19 113 ALA A N 1
ATOM 856 C CA . ALA A 1 113 ? 2.655 -1.536 20.261 1.00 97.19 113 ALA A CA 1
ATOM 857 C C . ALA A 1 113 ? 3.847 -0.688 19.781 1.00 97.19 113 ALA A C 1
ATOM 859 O O . ALA A 1 113 ? 3.795 -0.033 18.740 1.00 97.19 113 ALA A O 1
ATOM 860 N N . GLY A 1 114 ? 4.947 -0.735 20.541 1.00 93.62 114 GLY A N 1
ATOM 861 C CA . GLY A 1 114 ? 6.181 -0.000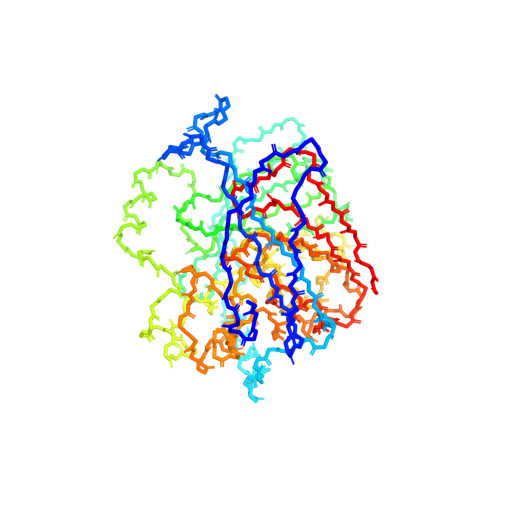 20.233 1.00 93.62 114 GLY A CA 1
ATOM 862 C C . GLY A 1 114 ? 6.212 1.449 20.733 1.00 93.62 114 GLY A C 1
ATOM 863 O O . GLY A 1 114 ? 7.113 2.194 20.357 1.00 93.62 114 GLY A O 1
ATOM 864 N N . GLY A 1 115 ? 5.244 1.864 21.561 1.00 94.38 115 GLY A N 1
ATOM 865 C CA . GLY A 1 115 ? 5.217 3.187 22.205 1.00 94.38 115 GLY A CA 1
ATOM 866 C C . GLY A 1 115 ? 4.900 4.355 21.264 1.00 94.38 115 GLY A C 1
ATOM 867 O O . GLY A 1 115 ? 4.923 5.508 21.685 1.00 94.38 115 GLY A O 1
ATOM 868 N N . ILE A 1 116 ? 4.600 4.066 19.999 1.00 97.25 116 ILE A N 1
ATOM 869 C CA . ILE A 1 116 ? 4.190 5.037 18.987 1.00 97.25 116 ILE A CA 1
ATOM 870 C C . ILE A 1 116 ? 2.731 4.729 18.636 1.00 97.25 116 ILE A C 1
ATOM 872 O O . ILE A 1 116 ? 2.457 3.596 18.234 1.00 97.25 116 ILE A O 1
ATOM 876 N N . PRO A 1 117 ? 1.797 5.685 18.779 1.00 98.69 117 PRO A N 1
ATOM 877 C CA . PRO A 1 117 ? 0.382 5.433 18.539 1.00 98.69 117 PRO A CA 1
ATOM 878 C C . PRO A 1 117 ? 0.081 5.233 17.050 1.00 98.69 117 PRO A C 1
ATOM 880 O O . PRO A 1 117 ? 0.871 5.590 16.173 1.00 98.69 117 PRO A O 1
ATOM 883 N N . VAL A 1 118 ? -1.111 4.724 16.750 1.00 98.88 118 VAL A N 1
ATOM 884 C CA . VAL A 1 118 ? -1.753 5.050 15.473 1.00 98.88 118 VAL A CA 1
ATOM 885 C C . VAL A 1 118 ? -2.169 6.510 15.559 1.00 98.88 118 VAL A C 1
ATOM 887 O O . VAL A 1 118 ? -2.893 6.866 16.484 1.00 98.88 118 VAL A O 1
ATOM 890 N N . SER A 1 119 ? -1.732 7.343 14.619 1.00 98.88 119 SER A N 1
ATOM 891 C CA . SER A 1 119 ? -2.277 8.688 14.432 1.00 98.88 119 SER A CA 1
ATOM 892 C C . SER A 1 119 ? -2.955 8.786 13.073 1.00 98.88 119 SER A C 1
ATOM 894 O O . SER A 1 119 ? -2.509 8.149 12.118 1.00 98.88 119 SER A O 1
ATOM 896 N N . GLY A 1 120 ? -4.030 9.558 12.953 1.00 98.75 120 GLY A N 1
ATOM 897 C CA . GLY A 1 120 ? -4.772 9.651 11.695 1.00 98.75 120 GLY A CA 1
ATOM 898 C C . GLY A 1 120 ? -6.015 10.523 11.781 1.00 98.75 120 GLY A C 1
ATOM 899 O O . GLY A 1 120 ? -6.376 10.970 12.862 1.00 98.75 120 GLY A O 1
ATOM 900 N N . TYR A 1 121 ? -6.682 10.718 10.645 1.00 98.94 121 TYR A N 1
ATOM 901 C CA . TYR A 1 121 ? -7.979 11.391 10.589 1.00 98.94 121 TYR A CA 1
ATOM 902 C C . TYR A 1 121 ? -9.092 10.383 10.333 1.00 98.94 121 TYR A C 1
ATOM 904 O O . TYR A 1 121 ? -9.071 9.694 9.312 1.00 98.94 121 TYR A O 1
ATOM 912 N N . LEU A 1 122 ? -10.046 10.305 11.262 1.00 98.88 122 LEU A N 1
ATOM 913 C CA . LEU A 1 122 ? -11.298 9.571 11.100 1.00 98.88 122 LEU A CA 1
ATOM 914 C C . LEU A 1 122 ? -12.354 10.523 10.538 1.00 98.88 122 LEU A C 1
ATOM 916 O O . LEU A 1 122 ? -12.561 11.596 11.100 1.00 98.88 122 LEU A O 1
ATOM 920 N N . VAL A 1 123 ? -13.020 10.118 9.463 1.00 98.81 123 VAL A N 1
ATOM 921 C CA . VAL A 1 123 ? -14.156 10.822 8.863 1.00 98.81 123 VAL A CA 1
ATOM 922 C C . VAL A 1 123 ? -15.345 9.880 8.807 1.00 98.81 123 VAL A C 1
ATOM 924 O O . VAL A 1 123 ? -15.194 8.726 8.412 1.00 98.81 123 VAL A O 1
ATOM 927 N N . MET A 1 124 ? -16.520 10.363 9.191 1.00 98.38 124 MET A N 1
ATOM 928 C CA . MET A 1 124 ? -17.767 9.609 9.070 1.00 98.38 124 MET A CA 1
ATOM 929 C C . MET A 1 124 ? -18.977 10.551 8.981 1.00 98.38 124 MET A C 1
ATOM 931 O O . MET A 1 124 ? -18.875 11.698 9.431 1.00 98.38 124 MET A O 1
ATOM 935 N N . PRO A 1 125 ? -20.119 10.094 8.440 1.00 98.44 125 PRO A N 1
ATOM 936 C CA . PRO A 1 125 ? -21.359 10.866 8.412 1.00 98.44 125 PRO A CA 1
ATOM 937 C C . PRO A 1 125 ? -21.817 11.293 9.811 1.00 98.44 125 PRO A C 1
ATOM 939 O O . PRO A 1 125 ? -21.671 10.537 10.774 1.00 98.44 125 PRO A O 1
ATOM 942 N N . ILE A 1 126 ? -22.379 12.501 9.925 1.00 97.38 126 ILE A N 1
ATOM 943 C CA . ILE A 1 126 ? -22.888 13.045 11.202 1.00 97.38 126 ILE A CA 1
ATOM 944 C C . ILE A 1 126 ? -24.119 12.266 11.693 1.00 97.38 126 ILE A C 1
ATOM 946 O O . ILE A 1 126 ? -24.354 12.162 12.894 1.00 97.38 126 ILE A O 1
ATOM 950 N N . ASP A 1 127 ? -24.890 11.696 10.771 1.00 95.94 127 ASP A N 1
ATOM 951 C CA . ASP A 1 127 ? -26.131 10.956 11.010 1.00 95.94 127 ASP A CA 1
ATOM 952 C C . ASP A 1 127 ? -25.931 9.432 11.099 1.00 95.94 127 ASP A C 1
ATOM 954 O O . ASP A 1 127 ? -26.893 8.666 11.023 1.00 95.94 127 ASP A O 1
ATOM 958 N N . ALA A 1 128 ? -24.689 8.974 11.282 1.00 97.00 128 ALA A N 1
ATOM 959 C CA . ALA A 1 128 ? -24.373 7.561 11.438 1.00 97.00 128 ALA A CA 1
ATOM 960 C C . ALA A 1 128 ? -25.121 6.938 12.632 1.00 97.00 128 ALA A C 1
ATOM 962 O O . ALA A 1 128 ? -24.969 7.371 13.776 1.00 97.00 128 ALA A O 1
ATOM 963 N N . THR A 1 129 ? -25.884 5.875 12.380 1.00 97.31 129 THR A N 1
ATOM 964 C CA . THR A 1 129 ? -26.561 5.089 13.418 1.00 97.31 129 THR A CA 1
ATOM 965 C C . THR A 1 129 ? -25.820 3.778 13.669 1.00 97.31 129 THR A C 1
ATOM 967 O O . THR A 1 129 ? -24.858 3.439 12.979 1.00 97.31 129 THR A O 1
ATOM 970 N N . GLU A 1 130 ? -26.260 3.003 14.662 1.00 98.12 130 GLU A N 1
ATOM 971 C CA . GLU A 1 130 ? -25.681 1.685 14.925 1.00 98.12 130 GLU A CA 1
ATOM 972 C C . GLU A 1 130 ? -25.713 0.809 13.660 1.00 98.12 130 GLU A C 1
ATOM 974 O O . GLU A 1 130 ? -26.746 0.686 12.998 1.00 98.12 130 GLU A O 1
ATOM 979 N N . LYS A 1 131 ? -24.561 0.216 13.326 1.00 98.12 131 LYS A N 1
ATOM 980 C CA . LYS A 1 131 ? -24.353 -0.711 12.205 1.0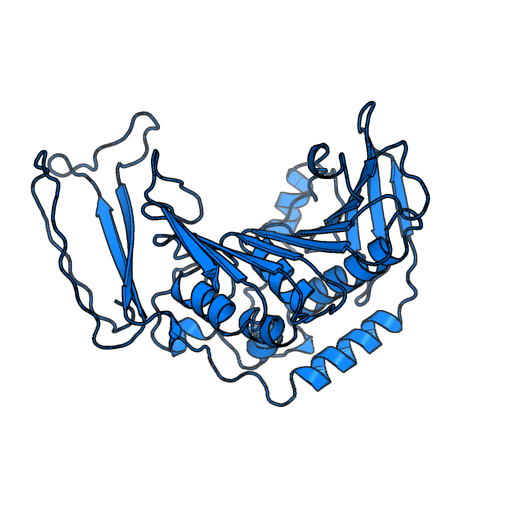0 98.12 131 LYS A CA 1
ATOM 981 C C . LYS A 1 131 ? -24.806 -0.200 10.829 1.00 98.12 131 LYS A C 1
ATOM 983 O O . LYS A 1 131 ? -25.086 -1.014 9.948 1.00 98.12 131 LYS A O 1
ATOM 988 N N . SER A 1 132 ? -24.865 1.114 10.607 1.00 98.19 132 SER A N 1
ATOM 989 C CA . SER A 1 132 ? -25.325 1.678 9.331 1.00 98.19 132 SER A CA 1
ATOM 990 C C . SER A 1 132 ? -24.235 1.821 8.268 1.00 98.19 132 SER A C 1
ATOM 992 O O . SER A 1 132 ? -24.566 2.019 7.101 1.00 98.19 132 SER A O 1
ATOM 994 N N . LEU A 1 133 ? -22.952 1.726 8.634 1.00 98.69 133 LEU A N 1
ATOM 995 C CA . LEU A 1 133 ? -21.838 2.082 7.753 1.00 98.69 133 LEU A CA 1
ATOM 996 C C . LEU A 1 133 ? -20.907 0.911 7.447 1.00 98.69 133 LEU A C 1
ATOM 998 O O . LEU A 1 133 ? -20.573 0.100 8.311 1.00 98.69 133 LEU A O 1
ATOM 1002 N N . THR A 1 134 ? -20.398 0.885 6.218 1.00 98.81 134 THR A N 1
ATOM 1003 C CA . THR A 1 134 ? -19.157 0.158 5.917 1.00 98.81 134 THR A CA 1
ATOM 1004 C C . THR A 1 134 ? -17.964 0.888 6.553 1.00 98.81 134 THR A C 1
ATOM 1006 O O . THR A 1 134 ? -18.084 2.048 6.962 1.00 98.81 134 THR A O 1
ATOM 1009 N N . ALA A 1 135 ? -16.808 0.233 6.656 1.00 98.88 135 ALA A N 1
ATOM 1010 C CA . ALA A 1 135 ? -15.571 0.866 7.110 1.00 98.88 135 ALA A CA 1
ATOM 1011 C C . ALA A 1 135 ? -14.444 0.685 6.092 1.00 98.88 135 ALA A C 1
ATOM 1013 O O . ALA A 1 135 ? -14.349 -0.345 5.433 1.00 98.88 135 ALA A O 1
ATOM 1014 N N . GLU A 1 136 ? -13.557 1.667 5.975 1.00 98.88 136 GLU A N 1
ATOM 1015 C CA . GLU A 1 136 ? -12.381 1.605 5.113 1.00 98.88 136 GLU A CA 1
ATOM 1016 C C . GLU A 1 136 ? -11.194 2.311 5.780 1.00 98.88 136 GLU A C 1
ATOM 1018 O O . GLU A 1 136 ? -11.281 3.472 6.190 1.00 98.88 136 GLU A O 1
ATOM 1023 N N . VAL A 1 137 ? -10.069 1.602 5.893 1.00 98.94 137 VAL A N 1
ATOM 1024 C CA . VAL A 1 137 ? -8.805 2.162 6.383 1.00 98.94 137 VAL A CA 1
ATOM 1025 C C . VAL A 1 137 ? -7.916 2.483 5.190 1.00 98.94 137 VAL A C 1
ATOM 1027 O O . VAL A 1 137 ? -7.664 1.641 4.326 1.00 98.94 137 VAL A O 1
ATOM 1030 N N . ALA A 1 138 ? -7.436 3.722 5.149 1.00 98.81 138 ALA A N 1
ATOM 1031 C CA . ALA A 1 138 ? -6.651 4.254 4.052 1.00 98.81 138 ALA A CA 1
ATOM 1032 C C . ALA A 1 138 ? -5.209 4.555 4.464 1.00 98.81 138 ALA A C 1
ATOM 1034 O O . ALA A 1 138 ? -4.928 5.146 5.512 1.00 98.81 138 ALA A O 1
ATOM 1035 N N . PHE A 1 139 ? -4.282 4.202 3.579 1.00 98.75 139 PHE A N 1
ATOM 1036 C CA . PHE A 1 139 ? -2.851 4.249 3.831 1.00 98.75 139 PHE A CA 1
ATOM 1037 C C . PHE A 1 139 ? -2.137 5.197 2.869 1.00 98.75 139 PHE A C 1
ATOM 1039 O O . PHE A 1 139 ? -2.418 5.272 1.669 1.00 98.75 139 PHE A O 1
ATOM 1046 N N . GLN A 1 140 ? -1.164 5.936 3.396 1.00 97.12 140 GLN A N 1
ATOM 1047 C CA . GLN A 1 140 ? -0.460 6.963 2.637 1.00 97.12 140 GLN A CA 1
ATOM 1048 C C . GLN A 1 140 ? 0.739 6.409 1.867 1.00 97.12 140 GLN A C 1
ATOM 1050 O O . GLN A 1 140 ? 1.503 5.591 2.375 1.00 97.12 140 GLN A O 1
ATOM 1055 N N . GLY A 1 141 ? 0.947 6.931 0.656 1.00 97.56 141 GLY A N 1
ATOM 1056 C CA . GLY A 1 141 ? 2.196 6.746 -0.083 1.00 97.56 141 GLY A CA 1
ATOM 1057 C C . GLY A 1 141 ? 3.392 7.393 0.622 1.00 97.56 141 GLY A C 1
ATOM 1058 O O . GLY A 1 141 ? 3.212 8.259 1.487 1.00 97.56 141 GLY A O 1
ATOM 1059 N N . TYR A 1 142 ? 4.597 7.011 0.192 1.00 97.75 142 TYR A N 1
ATOM 1060 C CA . TYR A 1 142 ? 5.850 7.363 0.856 1.00 97.75 142 TYR A CA 1
ATOM 1061 C C . TYR A 1 142 ? 6.000 8.867 1.114 1.00 97.75 142 TYR A C 1
ATOM 1063 O O . TYR A 1 142 ? 5.638 9.720 0.298 1.00 97.75 142 TYR A O 1
ATOM 1071 N N . GLY A 1 143 ? 6.500 9.193 2.298 1.00 97.06 143 GLY A N 1
ATOM 1072 C CA . GLY A 1 143 ? 6.721 10.542 2.777 1.00 97.06 143 GLY A CA 1
ATOM 1073 C C . GLY A 1 143 ? 6.554 10.661 4.287 1.00 97.06 143 GLY A C 1
ATOM 1074 O O . GLY A 1 143 ? 5.953 9.827 4.963 1.00 97.06 143 GLY A O 1
ATOM 1075 N N . VAL A 1 144 ? 7.084 11.756 4.812 1.00 98.25 144 VAL A N 1
ATOM 1076 C CA . VAL A 1 144 ? 6.870 12.194 6.189 1.00 98.25 144 VAL A CA 1
ATOM 1077 C C . VAL A 1 144 ? 5.991 13.427 6.086 1.00 98.25 144 VAL A C 1
ATOM 1079 O O . VAL A 1 144 ? 6.451 14.470 5.633 1.00 98.25 144 VAL A O 1
ATOM 1082 N N . LYS A 1 145 ? 4.703 13.268 6.377 1.00 97.69 145 LYS A N 1
ATOM 1083 C CA . LYS A 1 145 ? 3.662 14.287 6.189 1.00 97.69 145 LYS A CA 1
ATOM 1084 C C . LYS A 1 145 ? 2.473 13.985 7.098 1.00 97.69 145 LYS A C 1
ATOM 1086 O O . LYS A 1 145 ? 2.376 12.875 7.626 1.00 97.69 145 LYS A O 1
ATOM 1091 N N . SER A 1 146 ? 1.586 14.961 7.265 1.00 98.06 146 SER A N 1
ATOM 1092 C CA . SER A 1 146 ? 0.297 14.770 7.940 1.00 98.06 146 SER A CA 1
ATOM 1093 C C . SER A 1 146 ? -0.521 13.684 7.245 1.00 98.06 146 SER A C 1
ATOM 1095 O O . SER A 1 146 ? -0.494 13.595 6.015 1.00 98.06 146 SER A O 1
ATOM 1097 N N . ALA A 1 147 ? -1.325 12.939 8.010 1.00 97.81 147 ALA A N 1
ATOM 1098 C CA . ALA A 1 147 ? -2.477 12.257 7.434 1.00 97.81 147 ALA A CA 1
ATOM 1099 C C . ALA A 1 147 ? -3.390 13.252 6.713 1.00 97.81 147 ALA A C 1
ATOM 1101 O O . ALA A 1 147 ? -3.453 14.436 7.061 1.00 97.81 147 ALA A O 1
ATOM 1102 N N . ARG A 1 148 ? -4.064 12.777 5.666 1.00 95.94 148 ARG A N 1
ATOM 1103 C CA . ARG A 1 148 ? -5.045 13.569 4.922 1.00 95.94 148 ARG A CA 1
ATOM 1104 C C . ARG A 1 148 ? -6.415 13.345 5.536 1.00 95.94 148 ARG A C 1
ATOM 1106 O O . ARG A 1 148 ? -6.730 12.216 5.882 1.00 95.94 148 ARG A O 1
ATOM 1113 N N . LYS A 1 149 ? -7.224 14.400 5.630 1.00 95.56 149 LYS A N 1
ATOM 1114 C CA . LYS A 1 149 ? -8.603 14.276 6.116 1.00 95.56 149 LYS A CA 1
ATOM 1115 C C . LYS A 1 149 ? -9.471 13.466 5.152 1.00 95.56 149 LYS A C 1
ATOM 1117 O O . LYS A 1 149 ? -10.212 12.619 5.605 1.00 95.56 149 LYS A O 1
ATOM 1122 N N . ASN A 1 150 ? -9.347 13.694 3.838 1.00 94.44 150 ASN A N 1
ATOM 1123 C CA . ASN A 1 150 ? -10.164 13.035 2.806 1.00 94.44 150 ASN A CA 1
ATOM 1124 C C . ASN A 1 150 ? -11.674 13.076 3.127 1.00 94.44 150 ASN A C 1
ATOM 1126 O O . ASN A 1 150 ? -12.337 12.044 3.149 1.00 94.44 150 ASN A O 1
ATOM 1130 N N . ILE A 1 151 ? -12.201 14.282 3.369 1.00 96.44 151 ILE A N 1
ATOM 1131 C CA . ILE A 1 151 ? -13.595 14.525 3.786 1.00 96.44 151 ILE A CA 1
ATOM 1132 C C . ILE A 1 151 ? -14.596 13.778 2.887 1.00 96.44 151 ILE A C 1
ATOM 1134 O O . ILE A 1 151 ? -15.484 13.091 3.386 1.00 96.44 151 ILE A O 1
ATOM 1138 N N . ASP A 1 152 ? -14.409 13.833 1.567 1.00 97.44 152 ASP A N 1
ATOM 1139 C CA . ASP A 1 152 ? -15.339 13.206 0.620 1.00 97.44 152 ASP A CA 1
ATOM 1140 C C . ASP A 1 152 ? -15.341 11.673 0.659 1.00 97.44 152 ASP A C 1
ATOM 1142 O O . ASP A 1 152 ? -16.314 11.051 0.247 1.00 97.44 152 ASP A O 1
ATOM 1146 N N . SER A 1 153 ? -14.284 11.041 1.174 1.00 97.31 153 SER A N 1
ATOM 1147 C CA . SER A 1 153 ? -14.210 9.580 1.279 1.00 97.31 153 SER A CA 1
ATOM 1148 C C . SER A 1 153 ? -15.010 9.015 2.458 1.00 97.31 153 SER A C 1
ATOM 1150 O O . SER A 1 153 ? -15.258 7.815 2.479 1.00 97.31 153 SER A O 1
ATOM 1152 N N . GLY A 1 154 ? -15.411 9.852 3.422 1.00 97.31 154 GLY A N 1
ATOM 1153 C CA . GLY A 1 154 ? -16.210 9.458 4.590 1.00 97.31 154 GLY A CA 1
ATOM 1154 C C . GLY A 1 154 ? -17.682 9.871 4.510 1.00 97.31 154 GLY A C 1
ATOM 1155 O O . GLY A 1 154 ? -18.335 9.982 5.540 1.00 97.31 154 GLY A O 1
ATOM 1156 N N . ARG A 1 155 ? -18.203 10.158 3.310 1.00 97.38 155 ARG A N 1
ATOM 1157 C CA . ARG A 1 155 ? -19.597 10.601 3.095 1.00 97.38 155 ARG A CA 1
ATOM 1158 C C . ARG A 1 155 ? -20.633 9.501 3.281 1.00 97.38 155 ARG A C 1
ATOM 1160 O O . ARG A 1 155 ? -21.789 9.804 3.537 1.00 97.38 155 ARG A O 1
ATOM 1167 N N . ASP A 1 156 ? -20.225 8.253 3.100 1.00 97.69 156 ASP A N 1
ATOM 1168 C CA . ASP A 1 156 ? -21.091 7.072 3.059 1.00 97.69 156 ASP A CA 1
ATOM 1169 C C . ASP A 1 156 ? -20.537 5.901 3.891 1.00 97.69 156 ASP A C 1
ATOM 1171 O O . ASP A 1 156 ? -21.097 4.803 3.896 1.00 97.69 156 ASP A O 1
ATOM 1175 N N . LYS A 1 157 ? -19.420 6.117 4.594 1.00 98.62 157 LYS A N 1
ATOM 1176 C CA . LYS A 1 157 ? -18.699 5.088 5.343 1.00 98.62 157 LYS A CA 1
ATOM 1177 C C . LYS A 1 157 ? -17.864 5.686 6.472 1.00 98.62 157 LYS A C 1
ATOM 1179 O O . LYS A 1 157 ? -17.573 6.880 6.483 1.00 98.62 157 LYS A O 1
ATOM 1184 N N . ILE A 1 158 ? -17.409 4.829 7.379 1.00 98.88 158 ILE A N 1
ATOM 1185 C CA . ILE A 1 158 ? -16.315 5.148 8.300 1.00 98.88 158 ILE A CA 1
ATOM 1186 C C . ILE A 1 158 ? -15.016 5.118 7.494 1.00 98.88 158 ILE A C 1
ATOM 1188 O O . ILE A 1 158 ? -14.613 4.060 7.016 1.00 98.88 158 ILE A O 1
ATOM 1192 N N . PHE A 1 159 ? -14.343 6.254 7.351 1.00 98.88 159 PHE A N 1
ATOM 1193 C CA . PHE A 1 159 ? -13.093 6.356 6.605 1.00 98.88 159 PHE A CA 1
ATOM 1194 C C . PHE A 1 159 ? -11.954 6.802 7.518 1.00 98.88 159 PHE A C 1
ATOM 1196 O O . PHE A 1 159 ? -11.989 7.903 8.066 1.00 98.88 159 PHE A O 1
ATOM 1203 N N . PHE A 1 160 ? -10.931 5.961 7.694 1.00 98.94 160 PHE A N 1
ATOM 1204 C CA . PHE A 1 160 ? -9.813 6.258 8.592 1.00 98.94 160 PHE A CA 1
ATOM 1205 C C . PHE A 1 160 ? -8.480 6.310 7.846 1.00 98.94 160 PHE A C 1
ATOM 1207 O O . PHE A 1 160 ? -7.926 5.278 7.472 1.00 98.94 160 PHE A O 1
ATOM 1214 N N . VAL A 1 161 ? -7.930 7.512 7.650 1.00 98.81 161 VAL A N 1
ATOM 1215 C CA . VAL A 1 161 ? -6.608 7.692 7.030 1.00 98.81 161 VAL A CA 1
ATOM 1216 C C . VAL A 1 161 ? -5.541 7.741 8.112 1.00 98.81 161 VAL A C 1
ATOM 1218 O O . VAL A 1 161 ? -5.476 8.713 8.870 1.00 98.81 161 VAL A O 1
ATOM 1221 N N . ILE A 1 162 ? -4.651 6.751 8.150 1.00 98.81 162 ILE A N 1
ATOM 1222 C CA . ILE A 1 162 ? -3.597 6.700 9.170 1.00 98.81 162 ILE A CA 1
ATOM 1223 C C . ILE A 1 162 ? -2.245 7.216 8.672 1.00 98.81 162 ILE A C 1
ATOM 1225 O O . ILE A 1 162 ? -1.903 7.211 7.483 1.00 98.81 162 ILE A O 1
ATOM 1229 N N . ASN A 1 163 ? -1.446 7.697 9.615 1.00 98.38 163 ASN A N 1
ATOM 1230 C CA . ASN A 1 163 ? -0.064 8.081 9.417 1.00 98.38 163 ASN A CA 1
ATOM 1231 C C . ASN A 1 163 ? 0.848 6.861 9.571 1.00 98.38 163 ASN A C 1
ATOM 1233 O O . ASN A 1 163 ? 0.897 6.246 10.638 1.00 98.38 163 ASN A O 1
ATOM 1237 N N . ALA A 1 164 ? 1.643 6.566 8.541 1.00 96.81 164 ALA A N 1
ATOM 1238 C CA . ALA A 1 164 ? 2.574 5.437 8.551 1.00 96.81 164 ALA A CA 1
ATOM 1239 C C . ALA A 1 164 ? 3.576 5.491 9.721 1.00 96.81 164 ALA A C 1
ATOM 1241 O O . ALA A 1 164 ? 4.087 4.452 10.138 1.00 96.81 164 ALA A O 1
ATOM 1242 N N . HIS A 1 165 ? 3.850 6.679 10.276 1.00 97.88 165 HIS A N 1
ATOM 1243 C CA . HIS A 1 165 ? 4.852 6.903 11.325 1.00 97.88 165 HIS A CA 1
ATOM 1244 C C . HIS A 1 165 ? 4.284 7.058 12.734 1.00 97.88 165 HIS A C 1
ATOM 1246 O O . HIS A 1 165 ? 5.078 7.047 13.673 1.00 97.88 165 HIS A O 1
ATOM 1252 N N . GLY A 1 166 ? 2.969 7.263 12.881 1.00 97.81 166 GLY A N 1
ATOM 1253 C CA . GLY A 1 166 ? 2.346 7.630 14.162 1.00 97.81 166 GLY A CA 1
ATOM 1254 C C . GLY A 1 166 ? 2.743 9.019 14.690 1.00 97.81 166 GLY A C 1
ATOM 1255 O O . GLY A 1 166 ? 2.808 9.223 15.899 1.00 97.81 166 GLY A O 1
ATOM 1256 N N . ILE A 1 167 ? 3.091 9.952 13.794 1.00 98.12 167 ILE A N 1
ATOM 1257 C CA . ILE A 1 167 ? 3.479 11.337 14.131 1.00 98.12 167 ILE A CA 1
ATOM 1258 C C . ILE A 1 167 ? 2.266 12.272 14.193 1.00 98.12 167 ILE A C 1
ATOM 1260 O O . ILE A 1 167 ? 1.192 11.932 13.699 1.00 98.12 167 ILE A O 1
ATOM 1264 N N . GLU A 1 168 ? 2.455 13.467 14.756 1.00 98.12 168 GLU A N 1
ATOM 1265 C CA . GLU A 1 168 ? 1.413 14.497 14.842 1.00 98.12 168 GLU A CA 1
ATOM 1266 C C . GLU A 1 168 ? 0.882 14.898 13.458 1.00 98.12 168 GLU A C 1
ATOM 1268 O O . GLU A 1 168 ? 1.649 15.102 12.505 1.00 98.12 168 GLU A O 1
ATOM 1273 N N . ASN A 1 169 ? -0.437 15.049 13.359 1.00 98.06 169 ASN A N 1
ATOM 1274 C CA . ASN A 1 169 ? -1.109 15.552 12.167 1.00 98.06 169 ASN A CA 1
ATOM 1275 C C . ASN A 1 169 ? -1.341 17.072 12.268 1.00 98.06 169 ASN A C 1
ATOM 1277 O O . ASN A 1 169 ? -1.176 17.680 13.328 1.00 98.06 169 ASN A O 1
ATOM 1281 N N . GLY A 1 170 ? -1.666 17.704 11.137 1.00 97.06 170 GLY A N 1
ATOM 1282 C CA . GLY A 1 170 ? -2.030 19.125 11.083 1.00 97.06 170 GLY A CA 1
ATOM 1283 C C . GLY A 1 170 ? -0.904 20.109 11.425 1.00 97.06 170 GLY A C 1
ATOM 1284 O O . GLY A 1 170 ? -1.180 21.278 11.679 1.00 97.06 170 GLY A O 1
ATOM 1285 N N . GLN A 1 171 ? 0.352 19.657 11.445 1.00 98.19 171 GLN A N 1
ATOM 1286 C CA . GLN A 1 171 ? 1.501 20.513 11.742 1.00 98.19 171 GLN A CA 1
ATOM 1287 C C . GLN A 1 171 ? 1.941 21.335 10.513 1.00 98.19 171 GLN A C 1
ATOM 1289 O O . GLN A 1 171 ? 1.646 20.952 9.376 1.00 98.19 171 GLN A O 1
ATOM 1294 N N . PRO A 1 172 ? 2.693 22.436 10.705 1.00 97.94 172 PRO A N 1
ATOM 1295 C CA . PRO A 1 172 ? 3.320 23.167 9.604 1.00 97.94 172 PRO A CA 1
ATOM 1296 C C . PRO A 1 172 ? 4.285 22.299 8.783 1.00 97.94 172 PRO A C 1
ATOM 1298 O O . PRO A 1 172 ? 4.833 21.306 9.272 1.00 97.94 172 PRO A O 1
ATOM 1301 N N . ALA A 1 173 ? 4.546 22.688 7.534 1.00 97.50 173 ALA A N 1
ATOM 1302 C CA . ALA A 1 173 ? 5.421 21.938 6.630 1.00 97.50 173 ALA A CA 1
ATOM 1303 C C . ALA A 1 173 ? 6.836 21.732 7.208 1.00 97.50 173 ALA A C 1
ATOM 1305 O O . ALA A 1 173 ? 7.438 20.672 7.025 1.00 97.50 173 ALA A O 1
ATOM 1306 N N . GLU A 1 174 ? 7.349 22.707 7.959 1.00 98.38 174 GLU A N 1
ATOM 1307 C CA . GLU A 1 174 ? 8.677 22.704 8.575 1.00 98.38 174 GLU A CA 1
ATOM 1308 C C . GLU A 1 174 ? 8.841 21.567 9.592 1.00 98.38 174 GLU A C 1
ATOM 1310 O O . GLU A 1 174 ? 9.912 20.957 9.669 1.00 98.38 174 GLU A O 1
ATOM 1315 N N . TYR A 1 175 ? 7.777 21.230 10.333 1.00 98.50 175 TYR A N 1
ATOM 1316 C CA . TYR A 1 175 ? 7.769 20.102 11.269 1.00 98.50 175 TYR A CA 1
ATOM 1317 C C . TYR A 1 175 ? 8.080 18.794 10.532 1.00 98.50 175 TYR A C 1
ATOM 1319 O O . TYR A 1 175 ? 9.002 18.055 10.894 1.00 98.50 175 TYR A O 1
ATOM 1327 N N . TYR A 1 176 ? 7.359 18.545 9.439 1.00 98.56 176 TYR A N 1
ATOM 1328 C CA . TYR A 1 176 ? 7.527 17.344 8.629 1.00 98.56 176 TYR A CA 1
ATOM 1329 C C . TYR A 1 176 ? 8.871 17.321 7.901 1.00 98.56 176 TYR A C 1
ATOM 1331 O O . TYR A 1 176 ? 9.536 16.285 7.875 1.00 98.56 176 TYR A O 1
ATOM 1339 N N . GLN A 1 177 ? 9.328 18.461 7.376 1.00 98.31 177 GLN A N 1
ATOM 1340 C CA . GLN A 1 177 ? 10.640 18.570 6.733 1.00 98.31 177 GLN A CA 1
ATOM 1341 C C . GLN A 1 177 ? 11.788 18.272 7.707 1.00 98.31 177 GLN A C 1
ATOM 1343 O O . GLN A 1 177 ? 12.734 17.572 7.340 1.00 98.31 177 GLN A O 1
ATOM 1348 N N . LYS A 1 178 ? 11.710 18.755 8.956 1.00 98.50 178 LYS A N 1
ATOM 1349 C CA . LYS A 1 178 ? 12.703 18.454 9.999 1.00 98.50 178 LYS A CA 1
ATOM 1350 C C . LYS A 1 178 ? 12.750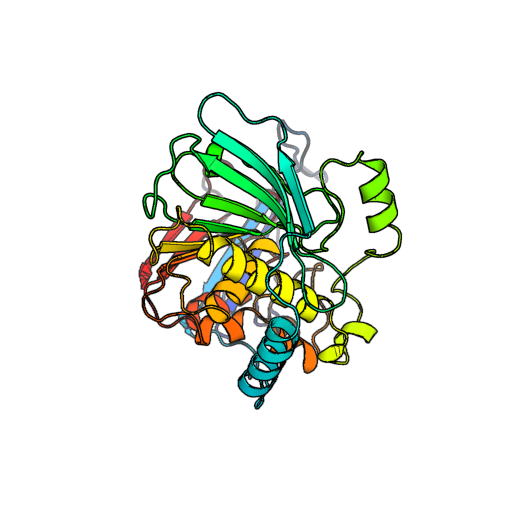 16.956 10.301 1.00 98.50 178 LYS A C 1
ATOM 1352 O O . LYS A 1 178 ? 13.832 16.375 10.375 1.00 98.50 178 LYS A O 1
ATOM 1357 N N . LEU A 1 179 ? 11.589 16.314 10.422 1.00 98.38 179 LEU A N 1
ATOM 1358 C CA . LEU A 1 179 ? 11.486 14.870 10.631 1.00 98.38 179 LEU A CA 1
ATOM 1359 C C . LEU A 1 179 ? 12.021 14.058 9.440 1.00 98.38 179 LEU A C 1
ATOM 1361 O O . LEU A 1 179 ? 12.761 13.096 9.652 1.00 98.38 179 LEU A O 1
ATOM 1365 N N . ALA A 1 180 ? 11.700 14.470 8.210 1.00 98.00 180 ALA A N 1
ATOM 1366 C CA . ALA A 1 180 ? 12.166 13.845 6.972 1.00 98.00 180 ALA A CA 1
ATOM 1367 C C . ALA A 1 180 ? 13.686 13.940 6.790 1.00 98.00 180 ALA A C 1
ATOM 1369 O O . ALA A 1 180 ? 14.301 13.023 6.256 1.00 98.00 180 ALA A O 1
ATOM 1370 N N . LYS A 1 181 ? 14.305 15.041 7.231 1.00 97.81 181 LYS A N 1
ATOM 1371 C CA . LYS A 1 181 ? 15.764 15.233 7.175 1.00 97.81 181 LYS A CA 1
ATOM 1372 C C . LYS A 1 181 ? 16.501 14.560 8.340 1.00 97.81 181 LYS A C 1
ATOM 1374 O O . LYS A 1 181 ? 17.691 14.285 8.204 1.00 97.81 181 LYS A O 1
ATOM 1379 N N . GLY A 1 182 ? 15.809 14.305 9.453 1.00 97.38 182 GLY A N 1
ATOM 1380 C CA . GLY A 1 182 ? 16.346 13.699 10.673 1.00 97.38 182 GLY A CA 1
ATOM 1381 C C . GLY A 1 182 ? 15.849 12.270 10.902 1.00 97.38 182 GLY A C 1
ATOM 1382 O O . GLY A 1 182 ? 16.225 11.351 10.180 1.00 97.38 182 GLY A O 1
ATOM 1383 N N . LYS A 1 183 ? 15.003 12.083 11.928 1.00 95.88 183 LYS A N 1
ATOM 1384 C CA . LYS A 1 183 ? 14.562 10.772 12.454 1.00 95.88 183 LYS A CA 1
ATOM 1385 C C . LYS A 1 183 ? 14.066 9.789 11.385 1.00 95.88 183 LYS A C 1
ATOM 1387 O O . LYS A 1 183 ? 14.290 8.589 11.523 1.00 95.88 183 LYS A O 1
ATOM 1392 N N . TYR A 1 184 ? 13.379 10.285 10.358 1.00 97.25 184 TYR A N 1
ATOM 1393 C CA . TYR A 1 184 ? 12.758 9.472 9.311 1.00 97.25 184 TYR A CA 1
ATOM 1394 C C . TYR A 1 184 ? 13.442 9.644 7.948 1.00 97.25 184 TYR A C 1
ATOM 1396 O O . TYR A 1 184 ? 12.853 9.331 6.914 1.00 97.25 184 TYR A O 1
ATOM 1404 N N . ARG A 1 185 ? 14.690 10.125 7.916 1.00 96.69 185 ARG A N 1
ATOM 1405 C CA . ARG A 1 185 ? 15.475 10.165 6.680 1.00 96.69 185 ARG A CA 1
ATOM 1406 C C . ARG A 1 185 ? 15.609 8.757 6.105 1.00 96.69 185 ARG A C 1
ATOM 1408 O O . ARG A 1 185 ? 16.124 7.871 6.780 1.00 96.69 185 ARG A O 1
ATOM 1415 N N . ALA A 1 186 ? 15.149 8.578 4.864 1.00 95.06 186 ALA A N 1
ATOM 1416 C CA . ALA A 1 186 ? 15.172 7.296 4.153 1.00 95.06 186 ALA A CA 1
ATOM 1417 C C . ALA A 1 186 ? 14.589 6.128 4.984 1.00 95.06 186 ALA A C 1
ATOM 1419 O O . ALA A 1 186 ? 15.149 5.031 5.031 1.00 95.06 186 ALA A O 1
ATOM 1420 N N . TYR A 1 187 ? 13.490 6.372 5.709 1.00 96.56 187 TYR A N 1
ATOM 1421 C CA . TYR A 1 187 ? 12.852 5.336 6.520 1.00 96.56 187 TYR A CA 1
ATOM 1422 C C . TYR A 1 187 ? 12.497 4.108 5.664 1.00 96.56 187 TYR A C 1
ATOM 1424 O O . TYR A 1 187 ? 12.087 4.231 4.518 1.00 96.56 187 TYR A O 1
ATOM 1432 N N . GLY A 1 188 ? 12.668 2.904 6.210 1.00 95.88 188 GLY A N 1
ATOM 1433 C CA . GLY A 1 188 ? 12.436 1.659 5.464 1.00 95.88 188 GLY A CA 1
ATOM 1434 C C . GLY A 1 188 ? 13.562 1.242 4.505 1.00 95.88 188 GLY A C 1
ATOM 1435 O O . GLY A 1 188 ? 13.563 0.090 4.092 1.00 95.88 188 GLY A O 1
ATOM 1436 N N . PHE A 1 189 ? 14.555 2.100 4.228 1.00 96.69 189 PHE A N 1
ATOM 1437 C CA . PHE A 1 189 ? 15.694 1.807 3.333 1.00 96.69 189 PHE A CA 1
ATOM 1438 C C . PHE A 1 189 ? 17.007 1.476 4.067 1.00 96.69 189 PHE A C 1
ATOM 1440 O O . PHE A 1 189 ? 18.058 1.355 3.450 1.00 96.69 189 PHE A O 1
ATOM 1447 N N . SER A 1 190 ? 16.991 1.361 5.396 1.00 95.75 190 SER A N 1
ATOM 1448 C CA . SER A 1 190 ? 18.206 1.070 6.168 1.00 95.75 190 SER A CA 1
ATOM 1449 C C . SER A 1 190 ? 18.559 -0.419 6.108 1.00 95.75 190 SER A C 1
ATOM 1451 O O . SER A 1 190 ? 17.851 -1.229 6.706 1.00 95.75 190 SER A O 1
ATOM 1453 N N . ASP A 1 191 ? 19.687 -0.754 5.473 1.00 94.25 191 ASP A N 1
ATOM 1454 C CA . ASP A 1 191 ? 20.265 -2.110 5.449 1.00 94.25 191 ASP A CA 1
ATOM 1455 C C . ASP A 1 191 ? 20.415 -2.693 6.861 1.00 94.25 191 ASP A C 1
ATOM 1457 O O . ASP A 1 191 ? 20.027 -3.830 7.117 1.00 94.25 191 ASP A O 1
ATOM 1461 N N . GLU A 1 192 ? 20.925 -1.898 7.806 1.00 95.38 192 GLU A N 1
ATOM 1462 C CA . GLU A 1 192 ? 21.102 -2.320 9.198 1.00 95.38 192 GLU A CA 1
ATOM 1463 C C . GLU A 1 192 ? 19.761 -2.682 9.851 1.00 95.38 192 GLU A C 1
ATOM 1465 O O . GLU A 1 192 ? 19.607 -3.777 10.392 1.00 95.38 192 GLU A O 1
ATOM 1470 N N . LYS A 1 193 ? 18.751 -1.806 9.763 1.00 95.81 193 LYS A N 1
ATOM 1471 C CA . LYS A 1 193 ? 17.433 -2.071 10.362 1.00 95.81 193 LYS A CA 1
ATOM 1472 C C . LYS A 1 193 ? 16.694 -3.204 9.662 1.00 95.81 193 LYS A C 1
ATOM 1474 O O . LYS A 1 193 ? 15.945 -3.921 10.323 1.00 95.81 193 LYS A O 1
ATOM 1479 N N . ASN A 1 194 ? 16.916 -3.378 8.364 1.00 97.00 194 ASN A N 1
ATOM 1480 C CA . ASN A 1 194 ? 16.353 -4.466 7.575 1.00 97.00 194 ASN A CA 1
ATOM 1481 C C . ASN A 1 194 ? 17.199 -5.745 7.640 1.00 97.00 194 ASN A C 1
ATOM 1483 O O . ASN A 1 194 ? 16.816 -6.735 7.035 1.00 97.00 194 ASN A O 1
ATOM 1487 N N . SER A 1 195 ? 18.302 -5.785 8.393 1.00 96.25 195 SER A N 1
ATOM 1488 C CA . SER A 1 195 ? 19.074 -7.021 8.594 1.00 96.25 195 SER A CA 1
ATOM 1489 C C . SER A 1 195 ? 18.378 -8.018 9.529 1.00 96.25 195 SER A C 1
ATOM 1491 O O . SER A 1 195 ? 18.664 -9.213 9.485 1.00 96.25 195 SER A O 1
ATOM 1493 N N . LYS A 1 196 ? 17.449 -7.543 10.372 1.00 97.06 196 LYS A N 1
ATOM 1494 C CA . LYS A 1 196 ? 16.691 -8.354 11.335 1.00 97.06 196 LYS A CA 1
ATOM 1495 C C . LYS A 1 196 ? 15.209 -7.997 11.291 1.00 97.06 196 LYS A C 1
ATOM 1497 O O . LYS A 1 196 ? 14.838 -6.822 11.271 1.00 97.06 196 LYS A O 1
ATOM 1502 N N . ARG A 1 197 ? 14.340 -9.010 11.368 1.00 96.50 197 ARG A N 1
ATOM 1503 C CA . ARG A 1 197 ? 12.877 -8.823 11.333 1.00 96.50 197 ARG A CA 1
ATOM 1504 C C . ARG A 1 197 ? 12.357 -7.970 12.498 1.00 96.50 197 ARG A C 1
ATOM 1506 O O . ARG A 1 197 ? 11.405 -7.214 12.356 1.00 96.50 197 ARG A O 1
ATOM 1513 N N . GLN A 1 198 ? 13.028 -8.006 13.646 1.00 96.00 198 GLN A N 1
ATOM 1514 C CA . GLN A 1 198 ? 12.626 -7.281 14.852 1.00 96.00 198 GLN A CA 1
ATOM 1515 C C . GLN A 1 198 ? 12.865 -5.766 14.761 1.00 96.00 198 GLN A C 1
ATOM 1517 O O . GLN A 1 198 ? 12.155 -5.008 15.428 1.00 96.00 198 GLN A O 1
ATOM 1522 N N . THR A 1 199 ? 13.847 -5.332 13.964 1.00 96.31 199 THR A N 1
ATOM 1523 C CA . THR A 1 199 ? 14.294 -3.932 13.865 1.00 96.31 199 THR A CA 1
ATOM 1524 C C . THR A 1 199 ? 13.743 -3.197 12.647 1.00 96.31 199 THR A C 1
ATOM 1526 O O . THR A 1 199 ? 13.871 -1.972 12.579 1.00 96.31 199 THR A O 1
ATOM 1529 N N . SER A 1 200 ? 13.126 -3.911 11.700 1.00 97.50 200 SER A N 1
ATOM 1530 C CA . SER A 1 200 ? 12.599 -3.298 10.482 1.00 97.50 200 SER A CA 1
ATOM 1531 C C . SER A 1 200 ? 11.509 -2.272 10.797 1.00 97.50 200 SER A C 1
ATOM 1533 O O . SER A 1 200 ? 10.664 -2.458 11.676 1.00 97.50 200 SER A O 1
ATOM 1535 N N . PHE A 1 201 ? 11.511 -1.174 10.041 1.00 96.94 201 PHE A N 1
ATOM 1536 C CA . PHE A 1 201 ? 10.472 -0.148 10.122 1.00 96.94 201 PHE A CA 1
ATOM 1537 C C . PHE A 1 201 ? 9.084 -0.720 9.791 1.00 96.94 201 PHE A C 1
ATOM 1539 O O . PHE A 1 201 ? 8.102 -0.366 10.448 1.00 96.94 201 PHE A O 1
ATOM 1546 N N . PHE A 1 202 ? 9.019 -1.626 8.809 1.00 98.12 202 PHE A N 1
ATOM 1547 C CA . PHE A 1 202 ? 7.767 -2.183 8.296 1.00 98.12 202 PHE A CA 1
ATOM 1548 C C . PHE A 1 202 ? 6.996 -2.964 9.363 1.00 98.12 202 PHE A C 1
ATOM 1550 O O . PHE A 1 202 ? 5.779 -2.842 9.432 1.00 98.12 202 PHE A O 1
ATOM 1557 N N . ARG A 1 203 ? 7.695 -3.645 10.285 1.00 98.31 203 ARG A N 1
ATOM 1558 C CA . ARG A 1 203 ? 7.086 -4.320 11.444 1.00 98.31 203 ARG A CA 1
ATOM 1559 C C . ARG A 1 203 ? 6.151 -3.399 12.222 1.00 98.31 203 ARG A C 1
ATOM 1561 O O . ARG A 1 203 ? 4.999 -3.733 12.473 1.00 98.31 203 ARG A O 1
ATOM 1568 N N . TRP A 1 204 ? 6.657 -2.235 12.617 1.00 98.00 204 TRP A N 1
ATOM 1569 C CA . TRP A 1 204 ? 5.905 -1.301 13.451 1.00 98.00 204 TRP A CA 1
ATOM 1570 C C . TRP A 1 204 ? 4.819 -0.574 12.664 1.00 98.00 204 TRP A C 1
ATOM 1572 O O . TRP A 1 204 ? 3.792 -0.220 13.234 1.00 98.00 204 TRP A O 1
ATOM 1582 N N . MET A 1 205 ? 5.045 -0.347 11.369 1.00 98.50 205 MET A N 1
ATOM 1583 C CA . MET A 1 205 ? 4.039 0.210 10.466 1.00 98.50 205 MET A CA 1
ATOM 1584 C C . MET A 1 205 ? 2.831 -0.725 10.346 1.00 98.50 205 MET A C 1
ATOM 1586 O O . MET A 1 205 ? 1.725 -0.310 10.664 1.00 98.50 205 MET A O 1
ATOM 1590 N N . TYR A 1 206 ? 3.054 -2.002 10.045 1.00 98.81 206 TYR A N 1
ATOM 1591 C CA . TYR A 1 206 ? 1.991 -3.003 9.920 1.00 98.81 206 TYR A CA 1
ATOM 1592 C C . TYR A 1 206 ? 1.244 -3.277 11.232 1.00 98.81 206 TYR A C 1
ATOM 1594 O O . TYR A 1 206 ? 0.038 -3.511 11.223 1.00 98.81 206 TYR A O 1
ATOM 1602 N N . LEU A 1 207 ? 1.904 -3.159 12.390 1.00 98.81 207 LEU A N 1
ATOM 1603 C CA . LEU A 1 207 ? 1.199 -3.216 13.678 1.00 98.81 207 LEU A CA 1
ATOM 1604 C C . LEU A 1 207 ? 0.240 -2.033 13.886 1.00 98.81 207 LEU A C 1
ATOM 1606 O O . LEU A 1 207 ? -0.825 -2.214 14.476 1.00 98.81 207 LEU A O 1
ATOM 1610 N N . ARG A 1 208 ? 0.578 -0.838 13.380 1.00 98.81 208 ARG A N 1
ATOM 1611 C CA . ARG A 1 208 ? -0.343 0.310 13.387 1.00 98.81 208 ARG A CA 1
ATOM 1612 C C . ARG A 1 208 ? -1.531 0.093 12.452 1.00 98.81 208 ARG A C 1
ATOM 1614 O O . ARG A 1 208 ? -2.630 0.517 12.785 1.00 98.81 208 ARG A O 1
ATOM 1621 N N . GLU A 1 209 ? -1.337 -0.586 11.327 1.00 98.69 209 GLU A N 1
ATOM 1622 C CA . GLU A 1 209 ? -2.427 -0.933 10.403 1.00 98.69 209 GLU A CA 1
ATOM 1623 C C . GLU A 1 209 ? -3.419 -1.890 11.056 1.00 98.69 209 GLU A C 1
ATOM 1625 O O . GLU A 1 209 ? -4.613 -1.603 11.084 1.00 98.69 209 GLU A O 1
ATOM 1630 N N . LEU A 1 210 ? -2.919 -2.961 11.679 1.00 98.81 210 LEU A N 1
ATOM 1631 C CA . LEU A 1 210 ? -3.742 -3.886 12.459 1.00 98.81 210 LEU A CA 1
ATOM 1632 C C . LEU A 1 210 ? -4.533 -3.171 13.558 1.00 98.81 210 LEU A C 1
ATOM 1634 O O . LEU A 1 210 ? -5.728 -3.405 13.707 1.00 98.81 210 LEU A O 1
ATOM 1638 N N . ARG A 1 211 ? -3.892 -2.260 14.300 1.00 98.94 211 ARG A N 1
ATOM 1639 C CA . ARG A 1 211 ? -4.559 -1.464 15.340 1.00 98.94 211 ARG A CA 1
ATOM 1640 C C . ARG A 1 211 ? -5.618 -0.518 14.772 1.00 98.94 211 ARG A C 1
ATOM 1642 O O . ARG A 1 211 ? -6.632 -0.281 15.421 1.00 98.94 211 ARG A O 1
ATOM 1649 N N . ALA A 1 212 ? -5.403 0.034 13.580 1.00 98.94 212 ALA A N 1
ATOM 1650 C CA . ALA A 1 212 ? -6.388 0.882 12.918 1.00 98.94 212 ALA A CA 1
ATOM 1651 C C . ALA A 1 212 ? -7.623 0.083 12.480 1.00 98.94 212 ALA A C 1
ATOM 1653 O O . ALA A 1 212 ? -8.742 0.539 12.708 1.00 98.94 212 ALA A O 1
ATOM 1654 N N . LEU A 1 213 ? -7.420 -1.116 11.922 1.00 98.94 213 LEU A N 1
ATOM 1655 C CA . LEU A 1 213 ? -8.494 -2.054 11.578 1.00 98.94 213 LEU A CA 1
ATOM 1656 C C . LEU A 1 213 ? -9.265 -2.489 12.832 1.00 98.94 213 LEU A C 1
ATOM 1658 O O . LEU A 1 213 ? -10.489 -2.412 12.865 1.00 98.94 213 LEU A O 1
ATOM 1662 N N . GLU A 1 214 ? -8.554 -2.859 13.901 1.00 98.88 214 GLU A N 1
ATOM 1663 C CA . GLU A 1 214 ? -9.137 -3.188 15.208 1.00 98.88 214 GLU A CA 1
ATOM 1664 C C . GLU A 1 214 ? -10.024 -2.047 15.738 1.00 98.88 214 GLU A C 1
ATOM 1666 O O . GLU A 1 214 ? -11.145 -2.283 16.188 1.00 98.88 214 GLU A O 1
ATOM 1671 N N . TYR A 1 215 ? -9.553 -0.800 15.631 1.00 98.94 215 TYR A N 1
ATOM 1672 C CA . TYR A 1 215 ? -10.305 0.367 16.079 1.00 98.94 215 TYR A CA 1
ATOM 1673 C C . TYR A 1 215 ? -11.581 0.598 15.268 1.00 98.94 215 TYR A C 1
ATOM 1675 O O . TYR A 1 215 ? -12.647 0.723 15.869 1.00 98.94 215 TYR A O 1
ATOM 1683 N N . VAL A 1 216 ? -11.520 0.625 13.931 1.00 98.88 216 VAL A N 1
ATOM 1684 C CA . VAL A 1 216 ? -12.734 0.870 13.127 1.00 98.88 216 VAL A CA 1
ATOM 1685 C C . VAL A 1 216 ? -13.775 -0.233 13.319 1.00 98.88 216 VAL A C 1
ATOM 1687 O O . VAL A 1 216 ? -14.963 0.072 13.367 1.00 98.88 216 VAL A O 1
ATOM 1690 N N . LYS A 1 217 ? -13.340 -1.483 13.539 1.00 98.81 217 LYS A N 1
ATOM 1691 C CA . LYS A 1 217 ? -14.229 -2.608 13.866 1.00 98.81 217 LYS A CA 1
ATOM 1692 C C . LYS A 1 217 ? -14.916 -2.471 15.230 1.00 98.81 217 LYS A C 1
ATOM 1694 O O . LYS A 1 217 ? -15.968 -3.062 15.449 1.00 98.81 217 LYS A O 1
ATOM 1699 N N . SER A 1 218 ? -14.338 -1.700 16.151 1.00 98.62 218 SER A N 1
ATOM 1700 C CA . SER A 1 218 ? -14.928 -1.437 17.471 1.00 98.62 218 SER A CA 1
ATOM 1701 C C . SER A 1 218 ? -16.004 -0.346 17.462 1.00 98.62 218 SER A C 1
ATOM 1703 O O . SER A 1 218 ? -16.735 -0.204 18.443 1.00 98.62 218 SER A O 1
ATOM 1705 N N . LEU A 1 219 ? -16.111 0.435 16.381 1.00 98.62 219 LEU A N 1
ATOM 1706 C CA . LEU A 1 219 ? -17.060 1.540 16.306 1.00 98.62 219 LEU A CA 1
ATOM 1707 C C . LEU A 1 219 ? -18.494 1.008 16.149 1.00 98.62 219 LEU A C 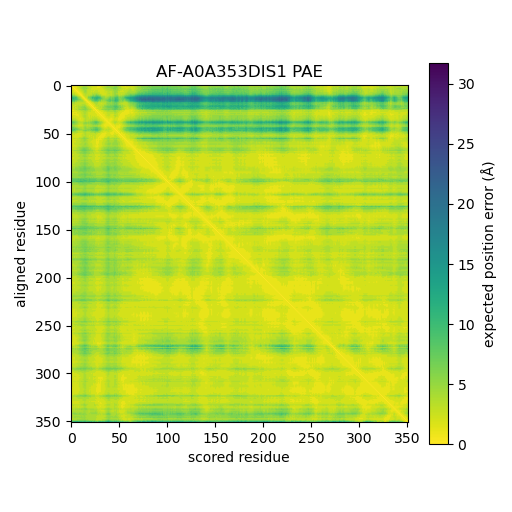1
ATOM 1709 O O . LEU A 1 219 ? -18.749 0.258 15.207 1.00 98.62 219 LEU A O 1
ATOM 1713 N N . PRO A 1 220 ? -19.461 1.446 16.981 1.00 98.31 220 PRO A N 1
ATOM 1714 C CA . PRO A 1 220 ? -20.850 0.983 16.892 1.00 98.31 220 PRO A CA 1
ATOM 1715 C C . PRO A 1 220 ? -21.511 1.222 15.531 1.00 98.31 220 PRO A C 1
ATOM 1717 O O . PRO A 1 220 ? -22.432 0.502 15.159 1.00 98.31 220 PRO A O 1
ATOM 1720 N N . ALA A 1 221 ? -21.053 2.230 14.782 1.00 98.56 221 ALA A N 1
ATOM 1721 C CA . ALA A 1 221 ? -21.573 2.542 13.456 1.00 98.56 221 ALA A CA 1
ATOM 1722 C C . ALA A 1 221 ? -21.136 1.539 12.371 1.00 98.56 221 ALA A C 1
ATOM 1724 O O . ALA A 1 221 ? -21.772 1.473 11.319 1.00 98.56 221 ALA A O 1
ATOM 1725 N N . TRP A 1 222 ? -20.082 0.745 12.604 1.00 98.81 222 TRP A N 1
ATOM 1726 C CA . TRP A 1 222 ? -19.638 -0.257 11.639 1.00 98.81 222 TRP A CA 1
ATOM 1727 C C . TRP A 1 222 ? -20.647 -1.399 11.547 1.00 98.81 222 TRP A C 1
ATOM 1729 O O . TRP A 1 222 ? -21.090 -1.950 12.552 1.00 98.81 222 TRP A O 1
ATOM 1739 N N . ASN A 1 223 ? -20.989 -1.794 10.326 1.00 98.62 223 ASN A N 1
ATOM 1740 C CA . ASN A 1 223 ? -22.007 -2.799 10.042 1.00 98.62 223 ASN A CA 1
ATOM 1741 C C . ASN A 1 223 ? -21.610 -4.244 10.398 1.00 98.62 223 ASN A C 1
ATOM 1743 O O . ASN A 1 223 ? -22.401 -5.166 10.191 1.00 98.62 223 ASN A O 1
ATOM 1747 N N . GLY A 1 224 ? -20.400 -4.452 10.921 1.00 98.19 224 GLY A N 1
ATOM 1748 C CA . GLY A 1 224 ? -19.916 -5.751 11.379 1.00 98.19 224 GLY A CA 1
ATOM 1749 C C . GLY A 1 224 ? -19.420 -6.685 10.276 1.00 98.19 224 GLY A C 1
ATOM 1750 O O . GLY A 1 224 ? -19.092 -7.828 10.587 1.00 98.19 224 GLY A O 1
ATOM 1751 N N . LYS A 1 225 ? -19.397 -6.252 9.005 1.00 97.75 225 LYS A N 1
ATOM 1752 C CA . LYS A 1 225 ? -19.032 -7.126 7.877 1.00 97.75 225 LYS A CA 1
ATOM 1753 C C . LYS A 1 225 ? -18.175 -6.474 6.792 1.00 97.75 225 LYS A C 1
ATOM 1755 O O . LYS A 1 225 ? -17.249 -7.113 6.316 1.00 97.75 225 LYS A O 1
ATOM 1760 N N . ASP A 1 226 ? -18.460 -5.237 6.386 1.00 98.62 226 ASP A N 1
ATOM 1761 C CA . ASP A 1 226 ? -17.824 -4.628 5.216 1.00 98.62 226 ASP A CA 1
ATOM 1762 C C . ASP A 1 226 ? -16.653 -3.764 5.679 1.00 98.62 226 ASP A C 1
ATOM 1764 O O . ASP A 1 226 ? -16.840 -2.670 6.225 1.00 98.62 226 ASP A O 1
ATOM 1768 N N . LEU A 1 227 ? -15.445 -4.287 5.485 1.00 98.94 227 LEU A N 1
ATOM 1769 C CA . LEU A 1 227 ? -14.189 -3.627 5.825 1.00 98.94 227 LEU A CA 1
ATOM 1770 C C . LEU A 1 227 ? -13.268 -3.555 4.604 1.00 98.94 227 LEU A C 1
ATOM 1772 O O . LEU A 1 227 ? -12.990 -4.573 3.963 1.00 98.94 227 LEU A O 1
ATOM 1776 N N . GLY A 1 228 ? -12.806 -2.347 4.296 1.00 98.88 228 GLY A N 1
ATOM 1777 C CA . GLY A 1 228 ? -11.922 -2.030 3.183 1.00 98.88 228 GLY A CA 1
ATOM 1778 C C . GLY A 1 228 ? -10.509 -1.638 3.620 1.00 98.88 228 GLY A C 1
ATOM 1779 O O . GLY A 1 228 ? -10.315 -1.018 4.668 1.00 98.88 228 GLY A O 1
ATOM 1780 N N . ALA A 1 229 ? -9.527 -1.950 2.777 1.00 98.94 229 ALA A N 1
ATOM 1781 C CA . ALA A 1 229 ? -8.147 -1.481 2.878 1.00 98.94 229 ALA A CA 1
ATOM 1782 C C . ALA A 1 229 ? -7.738 -0.797 1.564 1.00 98.94 229 ALA A C 1
ATOM 1784 O O . ALA A 1 229 ? -7.862 -1.398 0.495 1.00 98.94 229 ALA A O 1
ATOM 1785 N N . THR A 1 230 ? -7.258 0.451 1.617 1.00 98.88 230 THR A N 1
ATOM 1786 C CA . THR A 1 230 ? -6.980 1.221 0.390 1.00 98.88 230 THR A CA 1
ATOM 1787 C C . THR A 1 230 ? -5.731 2.090 0.454 1.00 98.88 230 THR A C 1
ATOM 1789 O O . THR A 1 230 ? -5.394 2.679 1.482 1.00 98.88 230 THR A O 1
ATOM 1792 N N . GLY A 1 231 ? -5.026 2.222 -0.668 1.00 98.62 231 GLY A N 1
ATOM 1793 C CA . GLY A 1 231 ? -3.839 3.062 -0.739 1.00 98.62 231 GLY A CA 1
ATOM 1794 C C . GLY A 1 231 ? -3.078 2.943 -2.051 1.00 98.62 231 GLY A C 1
ATOM 1795 O O . GLY A 1 231 ? -3.345 2.084 -2.891 1.00 98.62 231 GLY A O 1
ATOM 1796 N N . GLY A 1 232 ? -2.097 3.831 -2.238 1.00 98.25 232 GLY A N 1
ATOM 1797 C CA . GLY A 1 232 ? -1.226 3.794 -3.413 1.00 98.25 232 GLY A CA 1
ATOM 1798 C C . GLY A 1 232 ? 0.257 3.948 -3.094 1.00 98.25 232 GLY A C 1
ATOM 1799 O O . GLY A 1 232 ? 0.604 4.569 -2.086 1.00 98.25 232 GLY A O 1
ATOM 1800 N N . SER A 1 233 ? 1.137 3.408 -3.944 1.00 98.25 233 SER A N 1
ATOM 1801 C CA . SER A 1 233 ? 2.588 3.348 -3.692 1.00 98.25 233 SER A CA 1
ATOM 1802 C C . SER A 1 233 ? 2.867 2.584 -2.389 1.00 98.25 233 SER A C 1
ATOM 1804 O O . SER A 1 233 ? 2.363 1.472 -2.217 1.00 98.25 233 SER A O 1
ATOM 1806 N N . GLN A 1 234 ? 3.575 3.172 -1.420 1.00 98.62 234 GLN A N 1
ATOM 1807 C CA . GLN A 1 234 ? 3.676 2.609 -0.066 1.00 98.62 2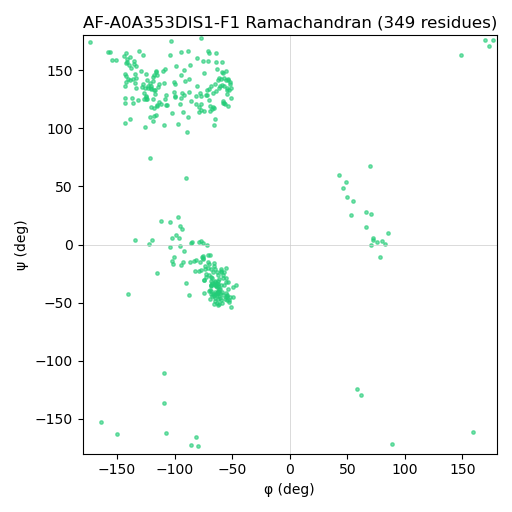34 GLN A CA 1
ATOM 1808 C C . GLN A 1 234 ? 2.293 2.367 0.571 1.00 98.62 234 GLN A C 1
ATOM 1810 O O . GLN A 1 234 ? 2.120 1.413 1.310 1.00 98.62 234 GLN A O 1
ATOM 1815 N N . GLY A 1 235 ? 1.269 3.171 0.281 1.00 98.75 235 GLY A N 1
ATOM 1816 C CA . GLY A 1 235 ? -0.094 2.897 0.748 1.00 98.75 235 GLY A CA 1
ATOM 1817 C C . GLY A 1 235 ? -0.680 1.610 0.156 1.00 98.75 235 GLY A C 1
ATOM 1818 O O . GLY A 1 235 ? -1.429 0.910 0.825 1.00 98.75 235 GLY A O 1
ATOM 1819 N N . GLY A 1 236 ? -0.304 1.257 -1.077 1.00 98.81 236 GLY A N 1
ATOM 1820 C CA . GLY A 1 236 ? -0.700 -0.007 -1.699 1.00 98.81 236 GLY A CA 1
ATOM 1821 C C . GLY A 1 236 ? -0.004 -1.201 -1.041 1.00 98.81 236 GLY A C 1
ATOM 1822 O O . GLY A 1 236 ? -0.656 -2.198 -0.760 1.00 98.81 236 GLY A O 1
ATOM 1823 N N . MET A 1 237 ? 1.283 -1.057 -0.696 1.00 98.75 237 MET A N 1
ATOM 1824 C CA . MET A 1 237 ? 2.031 -2.023 0.129 1.00 98.75 237 MET A CA 1
ATOM 1825 C C . MET A 1 237 ? 1.291 -2.327 1.443 1.00 98.75 237 MET A C 1
ATOM 1827 O O . MET A 1 237 ? 1.088 -3.486 1.792 1.00 98.75 237 MET A O 1
ATOM 1831 N N . GLN A 1 238 ? 0.869 -1.271 2.145 1.00 98.88 238 GLN A N 1
ATOM 1832 C CA . GLN A 1 238 ? 0.113 -1.346 3.400 1.00 98.88 238 GLN A CA 1
ATOM 1833 C C . GLN A 1 238 ? -1.265 -1.987 3.186 1.00 98.88 238 GLN A C 1
ATOM 1835 O O . GLN A 1 238 ? -1.661 -2.858 3.940 1.00 98.88 238 GLN A O 1
ATOM 1840 N N . SER A 1 239 ? -1.966 -1.655 2.099 1.00 98.94 239 SER A N 1
ATOM 1841 C CA . SER A 1 239 ? -3.289 -2.235 1.799 1.00 98.94 239 SER A CA 1
ATOM 1842 C C . SER A 1 239 ? -3.240 -3.751 1.598 1.00 98.94 239 SER A C 1
ATOM 1844 O O . SER A 1 239 ? -4.101 -4.480 2.090 1.00 98.94 239 SER A O 1
ATOM 1846 N N . LEU A 1 240 ? -2.217 -4.238 0.892 1.00 98.88 240 LEU A N 1
ATOM 1847 C CA . LEU A 1 240 ? -2.004 -5.669 0.675 1.00 98.88 240 LEU A CA 1
ATOM 1848 C C . LEU A 1 240 ? -1.590 -6.390 1.962 1.00 98.88 240 LEU A C 1
ATOM 1850 O O . LEU A 1 240 ? -2.070 -7.494 2.221 1.00 98.88 240 LEU A O 1
ATOM 1854 N N . ALA A 1 241 ? -0.743 -5.758 2.779 1.00 98.81 241 ALA A N 1
ATOM 1855 C CA . ALA A 1 241 ? -0.379 -6.280 4.091 1.00 98.81 241 ALA A CA 1
ATOM 1856 C C . ALA A 1 241 ? -1.596 -6.352 5.022 1.00 98.81 241 ALA A C 1
ATOM 1858 O O . ALA A 1 241 ? -1.881 -7.418 5.554 1.00 98.81 241 ALA A O 1
ATOM 1859 N N . ALA A 1 242 ? -2.362 -5.266 5.138 1.00 98.88 242 ALA A N 1
ATOM 1860 C CA . ALA A 1 242 ? -3.613 -5.183 5.884 1.00 98.88 242 ALA A CA 1
ATOM 1861 C C . ALA A 1 242 ? -4.606 -6.285 5.487 1.00 98.88 242 ALA A C 1
ATOM 1863 O O . ALA A 1 242 ? -5.112 -6.985 6.358 1.00 98.88 242 ALA A O 1
ATOM 1864 N N . ALA A 1 243 ? -4.826 -6.502 4.185 1.00 98.75 243 ALA A N 1
ATOM 1865 C CA . ALA A 1 243 ? -5.724 -7.552 3.702 1.00 98.75 243 ALA A CA 1
ATOM 1866 C C . ALA A 1 243 ? -5.249 -8.969 4.069 1.00 98.75 243 ALA A C 1
ATOM 1868 O O . ALA A 1 243 ? -6.070 -9.829 4.368 1.00 98.75 243 ALA A O 1
ATOM 1869 N N . GLY A 1 244 ? -3.936 -9.223 4.059 1.00 98.50 244 GLY A N 1
ATOM 1870 C CA . GLY A 1 244 ? -3.362 -10.503 4.492 1.00 98.50 244 GLY A CA 1
ATOM 1871 C C . GLY A 1 244 ? -3.262 -10.672 6.009 1.00 98.50 244 GLY A C 1
ATOM 1872 O O . GLY A 1 244 ? -3.191 -11.790 6.515 1.00 98.50 244 GLY A O 1
ATOM 1873 N N . LEU A 1 245 ? -3.235 -9.560 6.743 1.00 98.56 245 LEU A N 1
ATOM 1874 C CA . LEU A 1 245 ? -3.144 -9.516 8.195 1.00 98.56 245 LEU A CA 1
ATOM 1875 C C . LEU A 1 245 ? -4.512 -9.446 8.875 1.00 98.56 245 LEU A C 1
ATOM 1877 O O . LEU A 1 245 ? -4.588 -9.696 10.070 1.00 98.56 245 LEU A O 1
ATOM 1881 N N . ASP A 1 246 ? -5.604 -9.144 8.201 1.00 98.62 246 ASP A N 1
ATOM 1882 C CA . ASP A 1 246 ? -6.920 -9.163 8.833 1.00 98.62 246 ASP A CA 1
ATOM 1883 C C . ASP A 1 246 ? -7.933 -9.777 7.877 1.00 98.62 246 ASP A C 1
ATOM 1885 O O . ASP A 1 246 ? -8.304 -9.187 6.865 1.00 98.62 246 ASP A O 1
ATOM 1889 N N . THR A 1 247 ? -8.371 -10.993 8.198 1.00 97.56 247 THR A N 1
ATOM 1890 C CA . THR A 1 247 ? -9.324 -11.742 7.376 1.00 97.56 247 THR A CA 1
ATOM 1891 C C . THR A 1 247 ? -10.723 -11.127 7.380 1.00 97.56 247 THR A C 1
ATOM 1893 O O . THR A 1 247 ? -11.551 -11.528 6.566 1.00 97.56 247 THR A O 1
ATOM 1896 N N . ASP A 1 248 ? -10.993 -10.137 8.236 1.00 98.56 248 ASP A N 1
ATOM 1897 C CA . ASP A 1 248 ? -12.235 -9.365 8.168 1.00 98.56 248 ASP A CA 1
ATOM 1898 C C . ASP A 1 248 ? -12.216 -8.351 7.011 1.00 98.56 248 ASP A C 1
ATOM 1900 O O . ASP A 1 248 ? -13.259 -7.804 6.663 1.00 98.56 248 ASP A O 1
ATOM 1904 N N . VAL A 1 249 ? -11.064 -8.099 6.372 1.00 98.81 249 VAL A N 1
ATOM 1905 C CA . VAL A 1 249 ? -10.988 -7.258 5.169 1.00 98.81 249 VAL A CA 1
ATOM 1906 C C . VAL A 1 249 ? -11.684 -7.959 3.999 1.00 98.81 249 VAL A C 1
ATOM 1908 O O . VAL A 1 249 ? -11.260 -9.008 3.515 1.00 98.81 249 VAL A O 1
ATOM 1911 N N . THR A 1 250 ? -12.751 -7.327 3.517 1.00 98.69 250 THR A N 1
ATOM 1912 C CA . THR A 1 250 ? -13.629 -7.809 2.435 1.00 98.69 250 THR A CA 1
ATOM 1913 C C . THR A 1 250 ? -13.358 -7.154 1.081 1.00 98.69 250 THR A C 1
ATOM 1915 O O . THR A 1 250 ? -13.768 -7.676 0.042 1.00 98.69 250 THR A O 1
ATOM 1918 N N . TYR A 1 251 ? -12.652 -6.023 1.065 1.00 98.50 251 TYR A N 1
ATOM 1919 C CA . TYR A 1 251 ? -12.236 -5.337 -0.154 1.00 98.50 251 TYR A CA 1
ATOM 1920 C C . TYR A 1 251 ? -10.845 -4.728 0.017 1.00 98.50 251 TYR A C 1
ATOM 1922 O O . TYR A 1 251 ? -10.545 -4.113 1.040 1.00 98.50 251 TYR A O 1
ATOM 1930 N N . CYS A 1 252 ? -9.996 -4.871 -0.997 1.00 98.88 252 CYS A N 1
ATOM 1931 C CA . CYS A 1 252 ? -8.674 -4.259 -1.021 1.00 98.88 252 CYS A CA 1
ATOM 1932 C C . CYS A 1 252 ? -8.443 -3.549 -2.355 1.00 98.88 252 CYS A C 1
ATOM 1934 O O . CYS A 1 252 ? -8.523 -4.172 -3.413 1.00 98.88 252 CYS A O 1
ATOM 1936 N N . TYR A 1 253 ? -8.122 -2.256 -2.299 1.00 98.88 253 TYR A N 1
ATOM 1937 C CA . TYR A 1 253 ? -7.743 -1.456 -3.461 1.00 98.88 253 TYR A CA 1
ATOM 1938 C C . TYR A 1 253 ? -6.299 -0.970 -3.329 1.00 98.88 253 TYR A C 1
ATOM 1940 O O . TYR A 1 253 ? -5.987 -0.108 -2.507 1.00 98.88 253 TYR A O 1
ATOM 1948 N N . ALA A 1 254 ? -5.406 -1.491 -4.170 1.00 98.81 254 ALA A N 1
ATOM 1949 C CA . ALA A 1 254 ? -3.984 -1.158 -4.138 1.00 98.81 254 ALA A CA 1
ATOM 1950 C C . ALA A 1 254 ? -3.515 -0.578 -5.481 1.00 98.81 254 ALA A C 1
ATOM 1952 O O . ALA A 1 254 ? -3.384 -1.281 -6.484 1.00 98.81 254 ALA A O 1
ATOM 1953 N N . ARG A 1 255 ? -3.208 0.726 -5.499 1.00 98.44 255 ARG A N 1
ATOM 1954 C CA . ARG A 1 255 ? -2.734 1.433 -6.701 1.00 98.44 255 ARG A CA 1
ATOM 1955 C C . ARG A 1 255 ? -1.209 1.503 -6.758 1.00 98.44 255 ARG A C 1
ATOM 1957 O O . ARG A 1 255 ? -0.609 2.113 -5.876 1.00 98.44 255 ARG A O 1
ATOM 1964 N N . SER A 1 256 ? -0.587 0.965 -7.807 1.00 98.12 256 SER A N 1
ATOM 1965 C CA . SER A 1 256 ? 0.877 0.882 -7.950 1.00 98.12 256 SER A CA 1
ATOM 1966 C C . SER A 1 256 ? 1.536 0.466 -6.628 1.00 98.12 256 SER A C 1
ATOM 1968 O O . SER A 1 256 ? 2.246 1.277 -6.032 1.00 98.12 256 SER A O 1
ATOM 1970 N N . PRO A 1 257 ? 1.207 -0.711 -6.063 1.00 98.44 257 PRO A N 1
ATOM 1971 C CA . PRO A 1 257 ? 1.680 -1.080 -4.736 1.00 98.44 257 PRO A CA 1
ATOM 1972 C C . PRO A 1 257 ? 3.202 -1.248 -4.740 1.00 98.44 257 PRO A C 1
ATOM 1974 O O . PRO A 1 257 ? 3.753 -2.108 -5.426 1.00 98.44 257 PRO A O 1
ATOM 1977 N N . TRP A 1 258 ? 3.881 -0.414 -3.956 1.00 98.06 258 TRP A N 1
ATOM 1978 C CA . TRP A 1 258 ? 5.330 -0.480 -3.800 1.00 98.06 258 TRP A CA 1
ATOM 1979 C C . TRP A 1 258 ? 5.743 -1.714 -2.990 1.00 98.06 258 TRP A C 1
ATOM 1981 O O . TRP A 1 258 ? 4.948 -2.260 -2.226 1.00 98.06 258 TRP A O 1
ATOM 1991 N N . GLY A 1 259 ? 6.993 -2.145 -3.144 1.00 95.19 259 GLY A N 1
ATOM 1992 C CA . GLY A 1 259 ? 7.574 -3.220 -2.340 1.00 95.19 259 GLY A CA 1
ATOM 1993 C C . GLY A 1 259 ? 7.048 -4.620 -2.653 1.00 95.19 259 GLY A C 1
ATOM 1994 O O . GLY A 1 259 ? 7.428 -5.552 -1.962 1.00 95.19 259 GLY A O 1
ATOM 1995 N N . CYS A 1 260 ? 6.206 -4.796 -3.677 1.00 96.94 260 CYS A N 1
ATOM 1996 C CA . CYS A 1 260 ? 5.809 -6.130 -4.121 1.00 96.94 260 CYS A CA 1
ATOM 1997 C C . CYS A 1 260 ? 7.012 -6.830 -4.762 1.00 96.94 260 CYS A C 1
ATOM 1999 O O . CYS A 1 260 ? 7.448 -6.406 -5.833 1.00 96.94 260 CYS A O 1
ATOM 2001 N N . ASN A 1 261 ? 7.490 -7.916 -4.145 1.00 96.38 261 ASN A N 1
ATOM 2002 C CA . ASN A 1 261 ? 8.669 -8.678 -4.556 1.00 96.38 261 ASN A CA 1
ATOM 2003 C C . ASN A 1 261 ? 9.991 -7.921 -4.336 1.00 96.38 261 ASN A C 1
ATOM 2005 O O . ASN A 1 261 ? 10.694 -7.603 -5.297 1.00 96.38 261 ASN A O 1
ATOM 2009 N N . PHE A 1 262 ? 10.367 -7.688 -3.071 1.00 95.88 262 PHE A N 1
ATOM 2010 C CA . PHE A 1 262 ? 11.669 -7.106 -2.695 1.00 95.88 262 PHE A CA 1
ATOM 2011 C C . PHE A 1 262 ? 12.857 -7.895 -3.271 1.00 95.88 262 PHE A C 1
ATOM 2013 O O . PHE A 1 262 ? 13.893 -7.325 -3.598 1.00 95.88 262 PHE A O 1
ATOM 2020 N N . GLY A 1 263 ? 12.690 -9.202 -3.479 1.00 95.50 263 GLY A N 1
ATOM 2021 C CA . GLY A 1 263 ? 13.664 -10.064 -4.150 1.00 95.50 263 GLY A CA 1
ATOM 2022 C C . GLY A 1 263 ? 13.744 -9.913 -5.673 1.00 95.50 263 GLY A C 1
ATOM 2023 O O . GLY A 1 263 ? 14.513 -10.626 -6.317 1.00 95.50 263 GLY A O 1
ATOM 2024 N N . GLY A 1 264 ? 12.961 -9.018 -6.284 1.00 95.38 264 GLY A N 1
ATOM 2025 C CA . GLY A 1 264 ? 12.843 -8.900 -7.737 1.00 95.38 264 GLY A CA 1
ATOM 2026 C C . GLY A 1 264 ? 14.186 -8.692 -8.439 1.00 95.38 264 GLY A C 1
ATOM 2027 O O . GLY A 1 264 ? 14.459 -9.356 -9.440 1.00 95.38 264 GLY A O 1
ATOM 2028 N N . ARG A 1 265 ? 15.066 -7.849 -7.883 1.00 94.81 265 ARG A N 1
ATOM 2029 C CA . ARG A 1 265 ? 16.414 -7.615 -8.427 1.00 94.81 265 ARG A CA 1
ATOM 2030 C C . ARG A 1 265 ? 17.261 -8.891 -8.464 1.00 94.81 265 ARG A C 1
ATOM 2032 O O . ARG A 1 265 ? 17.923 -9.149 -9.463 1.00 94.81 265 ARG A O 1
ATOM 2039 N N . GLU A 1 266 ? 17.210 -9.710 -7.415 1.00 94.31 266 GLU A N 1
ATOM 2040 C CA . GLU A 1 266 ? 17.952 -10.981 -7.320 1.00 94.31 266 GLU A CA 1
ATOM 2041 C C . GLU A 1 266 ? 17.428 -12.030 -8.310 1.00 94.31 266 GLU A C 1
ATOM 2043 O O . GLU A 1 266 ? 18.185 -12.856 -8.812 1.00 94.31 266 GLU A O 1
ATOM 2048 N N . GLN A 1 267 ? 16.143 -11.953 -8.667 1.00 94.19 267 GLN A N 1
ATOM 2049 C CA . GLN A 1 267 ? 15.536 -12.757 -9.734 1.00 94.19 267 GLN A CA 1
ATOM 2050 C C . GLN A 1 267 ? 15.839 -12.222 -11.152 1.00 94.19 267 GLN A C 1
ATOM 2052 O O . GLN A 1 267 ? 15.336 -12.752 -12.154 1.00 94.19 267 GLN A O 1
ATOM 2057 N N . GLY A 1 268 ? 16.628 -11.148 -11.251 1.00 94.12 268 GLY A N 1
ATOM 2058 C CA . GLY A 1 268 ? 16.948 -10.458 -12.494 1.00 94.12 268 GLY A CA 1
ATOM 2059 C C . GLY A 1 268 ? 15.768 -9.691 -13.088 1.00 94.12 268 GLY A C 1
ATOM 2060 O O . GLY A 1 268 ? 15.703 -9.556 -14.302 1.00 94.12 268 GLY A O 1
ATOM 2061 N N . ARG A 1 269 ? 14.797 -9.244 -12.283 1.00 95.56 269 ARG A N 1
ATOM 2062 C CA . ARG A 1 269 ? 13.714 -8.367 -12.756 1.00 95.56 269 ARG A CA 1
ATOM 2063 C C . ARG A 1 269 ? 14.234 -6.955 -12.975 1.00 95.56 269 ARG A C 1
ATOM 2065 O O . ARG A 1 269 ? 15.087 -6.481 -12.224 1.00 95.56 269 ARG A O 1
ATOM 2072 N N . ILE A 1 270 ? 13.667 -6.258 -13.955 1.00 94.94 270 ILE A N 1
ATOM 2073 C CA . ILE A 1 270 ? 13.885 -4.822 -14.103 1.00 94.94 270 ILE A CA 1
ATOM 2074 C C . ILE A 1 270 ? 13.242 -4.132 -12.892 1.00 94.94 270 ILE A C 1
ATOM 2076 O O . ILE A 1 270 ? 12.029 -4.204 -12.686 1.00 94.94 270 ILE A O 1
ATOM 2080 N N . VAL A 1 271 ? 14.062 -3.445 -12.105 1.00 93.06 271 VAL A N 1
ATOM 2081 C CA . VAL A 1 271 ? 13.643 -2.609 -10.977 1.00 93.06 271 VAL A CA 1
ATOM 2082 C C . VAL A 1 271 ? 14.287 -1.228 -11.112 1.00 93.06 271 VAL A C 1
ATOM 2084 O O . VAL A 1 271 ? 15.372 -1.101 -11.683 1.00 93.06 271 VAL A O 1
ATOM 2087 N N . GLY A 1 272 ? 13.621 -0.178 -10.631 1.00 90.56 272 GLY A N 1
ATOM 2088 C CA . GLY A 1 272 ? 14.179 1.173 -10.639 1.00 90.56 272 GLY A CA 1
ATOM 2089 C C . GLY A 1 272 ? 15.139 1.439 -9.479 1.00 90.56 272 GLY A C 1
ATOM 2090 O O . GLY A 1 272 ? 15.594 0.537 -8.778 1.00 90.56 272 GLY A O 1
ATOM 2091 N N . ASN A 1 273 ? 15.431 2.723 -9.265 1.00 90.19 273 ASN A N 1
ATOM 2092 C CA . ASN A 1 273 ? 16.336 3.179 -8.203 1.00 90.19 273 ASN A CA 1
ATOM 2093 C C . ASN A 1 273 ? 15.647 3.317 -6.837 1.00 90.19 273 ASN A C 1
ATOM 2095 O O . ASN A 1 273 ? 16.319 3.449 -5.819 1.00 90.19 273 ASN A O 1
ATOM 2099 N N . TRP A 1 274 ? 14.313 3.308 -6.805 1.00 93.25 274 TRP A N 1
ATOM 2100 C CA . TRP A 1 274 ? 13.529 3.367 -5.571 1.00 93.25 274 TRP A CA 1
ATOM 2101 C C . TRP A 1 274 ? 13.248 1.955 -5.037 1.00 93.25 274 TRP A C 1
ATOM 2103 O O . TRP A 1 274 ? 12.102 1.527 -4.893 1.00 93.25 274 TRP A O 1
ATOM 2113 N N . ASP A 1 275 ? 14.334 1.226 -4.799 1.00 90.31 275 ASP A N 1
ATOM 2114 C CA . ASP A 1 275 ? 14.372 -0.198 -4.469 1.00 90.31 275 ASP A CA 1
ATOM 2115 C C . ASP A 1 275 ? 15.067 -0.399 -3.116 1.00 90.31 275 ASP A C 1
ATOM 2117 O O . ASP A 1 275 ? 16.062 0.268 -2.818 1.00 90.31 275 ASP A O 1
ATOM 2121 N N . VAL A 1 276 ? 14.537 -1.291 -2.278 1.00 91.94 276 VAL A N 1
ATOM 2122 C CA . VAL A 1 276 ? 15.178 -1.648 -1.004 1.00 91.94 276 VAL A CA 1
ATOM 2123 C C . VAL A 1 276 ? 16.032 -2.874 -1.252 1.00 91.94 276 VAL A C 1
ATOM 2125 O O . VAL A 1 276 ? 15.544 -3.869 -1.778 1.00 91.94 276 VAL A O 1
ATOM 2128 N N . LYS A 1 277 ? 17.295 -2.834 -0.822 1.00 91.56 277 LYS A N 1
ATOM 2129 C CA . LYS A 1 277 ? 18.163 -4.007 -0.883 1.00 91.56 277 LYS A CA 1
ATOM 2130 C C . LYS A 1 277 ? 17.516 -5.175 -0.139 1.00 91.56 277 LYS A C 1
ATOM 2132 O O . LYS A 1 277 ? 17.260 -5.076 1.062 1.00 91.56 277 LYS A O 1
ATOM 2137 N N . ASN A 1 278 ? 17.282 -6.268 -0.857 1.00 94.06 278 ASN A N 1
ATOM 2138 C CA . ASN A 1 278 ? 16.666 -7.453 -0.288 1.00 94.06 278 ASN A CA 1
ATOM 2139 C C . ASN A 1 278 ? 17.518 -8.045 0.849 1.00 94.06 278 ASN A C 1
ATOM 2141 O O . ASN A 1 278 ? 18.750 -8.048 0.810 1.00 94.06 278 ASN A O 1
ATOM 2145 N N . THR A 1 279 ? 16.837 -8.557 1.868 1.00 94.69 279 THR A N 1
ATOM 2146 C CA . THR A 1 279 ? 17.415 -9.338 2.963 1.00 94.69 279 THR A CA 1
ATOM 2147 C C . THR A 1 279 ? 16.431 -10.456 3.312 1.00 94.69 279 THR A C 1
ATOM 2149 O O . THR A 1 279 ? 15.226 -10.285 3.104 1.00 94.69 279 THR A O 1
ATOM 2152 N N . PRO A 1 280 ? 16.870 -11.565 3.934 1.00 94.25 280 PRO A N 1
ATOM 2153 C CA . PRO A 1 280 ? 15.937 -12.588 4.414 1.00 94.25 280 PRO A CA 1
ATOM 2154 C C . PRO A 1 280 ? 14.840 -12.027 5.338 1.00 94.25 280 PRO A C 1
ATOM 2156 O O . PRO A 1 280 ? 13.702 -12.489 5.319 1.00 94.25 280 PRO A O 1
ATOM 2159 N N . ALA A 1 281 ? 15.148 -10.979 6.111 1.00 97.19 281 ALA A N 1
ATOM 2160 C CA . ALA A 1 281 ? 14.181 -10.333 6.992 1.00 97.19 281 ALA A CA 1
ATOM 2161 C C . ALA A 1 281 ? 13.095 -9.540 6.240 1.00 97.19 281 ALA A C 1
ATOM 2163 O O . ALA A 1 281 ? 11.996 -9.390 6.771 1.00 97.19 281 ALA A O 1
ATOM 2164 N N . LEU A 1 282 ? 13.356 -9.047 5.024 1.00 97.12 282 LEU A N 1
ATOM 2165 C CA . LEU A 1 282 ? 12.335 -8.364 4.221 1.00 97.12 282 LEU A CA 1
ATOM 2166 C C . LEU A 1 282 ? 11.264 -9.316 3.687 1.00 97.12 282 LEU A C 1
ATOM 2168 O O . LEU A 1 282 ? 10.144 -8.871 3.451 1.00 97.12 282 LEU A O 1
ATOM 2172 N N . GLY A 1 283 ? 11.539 -10.623 3.622 1.00 97.44 283 GLY A N 1
ATOM 2173 C CA . GLY A 1 283 ? 10.531 -11.633 3.289 1.00 97.44 283 GLY A CA 1
ATOM 2174 C C . GLY A 1 283 ? 9.320 -11.635 4.235 1.00 97.44 283 GLY A C 1
ATOM 2175 O O . GLY A 1 283 ? 8.211 -11.931 3.793 1.00 97.44 283 GLY A O 1
ATOM 2176 N N . TYR A 1 284 ? 9.487 -11.232 5.504 1.00 98.50 284 TYR A N 1
ATOM 2177 C CA . TYR A 1 284 ? 8.377 -11.084 6.465 1.00 98.50 284 TYR A CA 1
ATOM 2178 C C . TYR A 1 284 ? 7.529 -9.830 6.229 1.00 98.50 284 TYR A C 1
ATOM 2180 O O . TYR A 1 284 ? 6.465 -9.697 6.830 1.00 98.50 284 TYR A O 1
ATOM 2188 N N . PHE A 1 285 ? 8.006 -8.901 5.399 1.00 98.50 285 PHE A N 1
ATOM 2189 C CA . PHE A 1 285 ? 7.364 -7.615 5.133 1.00 98.50 285 PHE A CA 1
ATOM 2190 C C . PHE A 1 285 ? 6.987 -7.424 3.662 1.00 98.50 285 PHE A C 1
ATOM 2192 O O . PHE A 1 285 ? 6.501 -6.357 3.302 1.00 98.50 285 PHE A O 1
ATOM 2199 N N . ASP A 1 286 ? 7.198 -8.433 2.818 1.00 98.38 286 ASP A N 1
ATOM 2200 C CA . ASP A 1 286 ? 6.849 -8.378 1.403 1.00 98.38 286 ASP A CA 1
ATOM 2201 C C . ASP A 1 286 ? 5.329 -8.574 1.211 1.00 98.38 286 ASP A C 1
ATOM 2203 O O . ASP A 1 286 ? 4.798 -9.632 1.579 1.00 98.38 286 ASP A O 1
ATOM 2207 N N . PRO A 1 287 ? 4.609 -7.605 0.610 1.00 98.25 287 PRO A N 1
ATOM 2208 C CA . PRO A 1 287 ? 3.191 -7.712 0.268 1.00 98.25 287 PRO A CA 1
ATOM 2209 C C . PRO A 1 287 ? 2.805 -9.018 -0.419 1.00 98.25 287 PRO A C 1
ATOM 2211 O O . PRO A 1 287 ? 1.720 -9.540 -0.166 1.00 98.25 287 PRO A O 1
ATOM 2214 N N . ILE A 1 288 ? 3.682 -9.581 -1.258 1.00 98.50 288 ILE A N 1
ATOM 2215 C CA . ILE A 1 288 ? 3.362 -10.798 -2.015 1.00 98.50 288 ILE A CA 1
ATOM 2216 C C . ILE A 1 288 ? 3.143 -12.019 -1.110 1.00 98.50 288 ILE A C 1
ATOM 2218 O O . ILE A 1 288 ? 2.519 -12.987 -1.549 1.00 98.50 288 ILE A O 1
ATOM 2222 N N . ASN A 1 289 ? 3.664 -11.992 0.120 1.00 98.62 289 ASN A N 1
ATOM 2223 C CA . ASN A 1 289 ? 3.509 -13.065 1.101 1.00 98.62 289 ASN A CA 1
ATOM 2224 C C . ASN A 1 289 ? 2.259 -12.854 1.964 1.00 98.62 289 ASN A C 1
ATOM 2226 O O . ASN A 1 289 ? 1.570 -13.819 2.294 1.00 98.62 289 ASN A O 1
ATOM 2230 N N . PHE A 1 290 ? 1.891 -11.601 2.249 1.00 98.69 290 PHE A N 1
ATOM 2231 C CA . PHE A 1 290 ? 0.639 -11.291 2.944 1.00 98.69 290 PHE A CA 1
ATOM 2232 C C . PHE A 1 290 ? -0.590 -11.671 2.129 1.00 98.69 290 PHE A C 1
ATOM 2234 O O . PHE A 1 290 ? -1.487 -12.322 2.654 1.00 98.69 290 PHE A O 1
ATOM 2241 N N . VAL A 1 291 ? -0.629 -11.325 0.838 1.00 97.88 291 VAL A N 1
ATOM 2242 C CA . VAL A 1 291 ? -1.830 -11.541 0.009 1.00 97.88 291 VAL A CA 1
ATOM 2243 C C . VAL A 1 291 ? -2.249 -13.011 -0.085 1.00 97.88 291 VAL A C 1
ATOM 2245 O O . VAL A 1 291 ? -3.421 -13.288 -0.305 1.00 97.88 291 VAL A O 1
ATOM 2248 N N . LYS A 1 292 ? -1.336 -13.964 0.144 1.00 98.25 292 LYS A N 1
ATOM 2249 C CA . LYS A 1 292 ? -1.657 -15.402 0.197 1.00 98.25 292 LYS A CA 1
ATOM 2250 C C . LYS A 1 292 ? -2.612 -15.765 1.342 1.00 98.25 292 LYS A C 1
ATOM 2252 O O . LYS A 1 292 ? -3.273 -16.793 1.276 1.00 98.25 292 LYS A O 1
ATOM 2257 N N . ARG A 1 293 ? -2.652 -14.938 2.391 1.00 98.38 293 ARG A N 1
ATOM 2258 C CA . ARG A 1 293 ? -3.427 -15.129 3.630 1.00 98.38 293 ARG A CA 1
ATOM 2259 C C . ARG A 1 293 ? -4.673 -14.257 3.697 1.00 98.38 293 ARG A C 1
ATOM 2261 O O . ARG A 1 293 ? -5.420 -14.335 4.668 1.00 98.38 293 ARG A O 1
ATOM 2268 N N . ALA A 1 294 ? -4.888 -13.416 2.688 1.00 98.31 294 ALA A N 1
ATOM 2269 C CA . ALA A 1 294 ? -6.078 -12.591 2.631 1.00 98.31 294 ALA A CA 1
ATOM 2270 C C . ALA A 1 294 ? -7.333 -13.465 2.529 1.00 98.31 294 ALA A C 1
ATOM 2272 O O . ALA A 1 294 ? -7.298 -14.572 1.986 1.00 98.31 294 ALA A O 1
ATOM 2273 N N . ASN A 1 295 ? -8.446 -12.953 3.054 1.00 97.44 295 ASN A N 1
ATOM 2274 C CA . ASN A 1 295 ? -9.732 -13.638 3.003 1.00 97.44 295 ASN A CA 1
ATOM 2275 C C . ASN A 1 295 ? -10.047 -14.079 1.556 1.00 97.44 295 ASN A C 1
ATOM 2277 O O . ASN A 1 295 ? -10.051 -13.231 0.663 1.00 97.44 295 ASN A O 1
ATOM 2281 N N . PRO A 1 296 ? -10.344 -15.368 1.297 1.00 95.94 296 PRO A N 1
ATOM 2282 C CA . PRO A 1 296 ? -10.653 -15.855 -0.049 1.00 95.94 296 PRO A CA 1
ATOM 2283 C C . PRO A 1 296 ? -11.867 -15.189 -0.711 1.00 95.94 296 PRO A C 1
ATOM 2285 O O . PRO A 1 296 ? -11.984 -15.222 -1.930 1.00 95.94 296 PRO A O 1
ATOM 2288 N N . SER A 1 297 ? -12.765 -14.589 0.075 1.00 97.06 297 SER A N 1
ATOM 2289 C CA . SER A 1 297 ? -13.916 -13.818 -0.417 1.00 97.06 297 SER A CA 1
ATOM 2290 C C . SER A 1 297 ? -13.622 -12.323 -0.579 1.00 97.06 297 SER A C 1
ATOM 2292 O O . SER A 1 297 ? -14.481 -11.587 -1.065 1.00 97.06 297 SER A O 1
ATOM 2294 N N . CYS A 1 298 ? -12.436 -11.856 -0.169 1.00 98.25 298 CYS A N 1
ATOM 2295 C CA . CYS A 1 298 ? -12.023 -10.473 -0.369 1.00 98.25 298 CYS A CA 1
ATOM 2296 C C . CYS A 1 298 ? -11.971 -10.156 -1.866 1.00 98.25 298 CYS A C 1
ATOM 2298 O O . CYS A 1 298 ? -11.440 -10.928 -2.662 1.00 98.25 298 CYS A O 1
ATOM 2300 N N . LYS A 1 299 ? -12.515 -9.006 -2.256 1.00 98.56 299 LYS A N 1
ATOM 2301 C CA . LYS A 1 299 ? -12.395 -8.499 -3.624 1.00 98.56 299 LYS A CA 1
ATOM 2302 C C . LYS A 1 299 ? -11.126 -7.657 -3.724 1.00 98.56 299 LYS A C 1
ATOM 2304 O O . LYS A 1 299 ? -11.068 -6.564 -3.163 1.00 98.56 299 LYS A O 1
ATOM 2309 N N . LEU A 1 300 ? -10.119 -8.155 -4.438 1.00 98.81 300 LEU A N 1
ATOM 2310 C CA . LEU A 1 300 ? -8.865 -7.435 -4.665 1.00 98.81 300 LEU A CA 1
ATOM 2311 C C . LEU A 1 300 ? -8.914 -6.671 -5.993 1.00 98.81 300 LEU A C 1
ATOM 2313 O O . LEU A 1 300 ? -9.109 -7.270 -7.047 1.00 98.81 300 LEU A O 1
ATOM 2317 N N . HIS A 1 301 ? -8.652 -5.367 -5.967 1.00 98.81 301 HIS A N 1
ATOM 2318 C CA . HIS A 1 301 ? -8.384 -4.583 -7.168 1.00 98.81 301 HIS A CA 1
ATOM 2319 C C . HIS A 1 301 ? -6.987 -3.968 -7.114 1.00 98.81 301 HIS A C 1
ATOM 2321 O O . HIS A 1 301 ? -6.636 -3.244 -6.179 1.00 98.81 301 HIS A O 1
ATOM 2327 N N . LEU A 1 302 ? -6.195 -4.229 -8.149 1.00 98.81 302 LEU A N 1
ATOM 2328 C CA . LEU A 1 302 ? -4.872 -3.646 -8.331 1.00 98.81 302 LEU A CA 1
ATOM 2329 C C . LEU A 1 302 ? -4.868 -2.628 -9.469 1.00 98.81 302 LEU A C 1
ATOM 2331 O O . LEU A 1 302 ? -5.589 -2.761 -10.452 1.00 98.81 302 LEU A O 1
ATOM 2335 N N . VAL A 1 303 ? -3.985 -1.642 -9.382 1.00 98.62 303 VAL A N 1
ATOM 2336 C CA . VAL A 1 303 ? -3.613 -0.823 -10.542 1.00 98.62 303 VAL A CA 1
ATOM 2337 C C . VAL A 1 303 ? -2.120 -0.957 -10.764 1.00 98.62 303 VAL A C 1
ATOM 2339 O O . VAL A 1 303 ? -1.337 -0.854 -9.819 1.00 98.62 303 VAL A O 1
ATOM 2342 N N . THR A 1 304 ? -1.727 -1.157 -12.012 1.00 98.25 304 THR A N 1
ATOM 2343 C CA . THR A 1 304 ? -0.332 -1.238 -12.428 1.00 98.25 304 THR A CA 1
ATOM 2344 C C . THR A 1 304 ? -0.104 -0.380 -13.663 1.00 98.25 304 THR A C 1
ATOM 2346 O O . THR A 1 304 ? -0.880 -0.385 -14.622 1.00 98.25 304 THR A O 1
ATOM 2349 N N . ASN A 1 305 ? 0.979 0.382 -13.614 1.00 98.31 305 ASN A N 1
ATOM 2350 C CA . ASN A 1 305 ? 1.400 1.289 -14.662 1.00 98.31 305 ASN A CA 1
ATOM 2351 C C . ASN A 1 305 ? 2.629 0.670 -15.323 1.00 98.31 305 ASN A C 1
ATOM 2353 O O . ASN A 1 305 ? 3.626 0.415 -14.655 1.00 98.31 305 ASN A O 1
ATOM 2357 N N . LEU A 1 306 ? 2.566 0.396 -16.623 1.00 97.75 306 LEU A N 1
ATOM 2358 C CA . LEU A 1 306 ? 3.613 -0.367 -17.304 1.00 97.75 306 LEU A CA 1
ATOM 2359 C C . LEU A 1 306 ? 4.942 0.397 -17.448 1.00 97.75 306 LEU A C 1
ATOM 2361 O O . LEU A 1 306 ? 5.964 -0.246 -17.657 1.00 97.75 306 LEU A O 1
ATOM 2365 N N . GLY A 1 307 ? 4.939 1.725 -17.284 1.00 97.31 307 GLY A N 1
ATOM 2366 C CA . GLY A 1 307 ? 6.146 2.555 -17.182 1.00 97.31 307 GLY A CA 1
ATOM 2367 C C . GLY A 1 307 ? 6.573 2.864 -15.740 1.00 97.31 307 GLY A C 1
ATOM 2368 O O . GLY A 1 307 ? 7.480 3.661 -15.509 1.00 97.31 307 GLY A O 1
ATOM 2369 N N . ASP A 1 308 ? 5.917 2.292 -14.725 1.00 97.62 308 ASP A N 1
ATOM 2370 C CA . ASP A 1 308 ? 6.229 2.565 -13.320 1.00 97.62 308 ASP A CA 1
ATOM 2371 C C . ASP A 1 308 ? 7.305 1.612 -12.792 1.00 97.62 308 ASP A C 1
ATOM 2373 O O . ASP A 1 308 ? 7.023 0.507 -12.346 1.00 97.62 308 ASP A O 1
ATOM 2377 N N . TYR A 1 309 ? 8.555 2.072 -12.790 1.00 95.94 309 TYR A N 1
ATOM 2378 C CA . TYR A 1 309 ? 9.679 1.328 -12.211 1.00 95.94 309 TYR A CA 1
ATOM 2379 C C . TYR A 1 309 ? 10.065 1.787 -10.800 1.00 95.94 309 TYR A C 1
ATOM 2381 O O . TYR A 1 309 ? 11.048 1.302 -10.243 1.00 95.94 309 TYR A O 1
ATOM 2389 N N . VAL A 1 310 ? 9.260 2.664 -10.188 1.00 97.06 310 VAL A N 1
ATOM 2390 C CA . VAL A 1 310 ? 9.224 2.797 -8.724 1.00 97.06 310 VAL A CA 1
ATOM 2391 C C . VAL A 1 310 ? 8.472 1.601 -8.142 1.00 97.06 310 VAL A C 1
ATOM 2393 O O . VAL A 1 310 ? 8.920 1.025 -7.157 1.00 97.06 310 VAL A O 1
ATOM 2396 N N . CYS A 1 311 ? 7.369 1.190 -8.775 1.00 97.88 311 CYS A N 1
ATOM 2397 C CA . CYS A 1 311 ? 6.569 0.013 -8.427 1.00 97.88 311 CYS A CA 1
ATOM 2398 C C . CYS A 1 311 ? 6.493 -0.951 -9.626 1.00 97.88 311 CYS A C 1
ATOM 2400 O O . CYS A 1 311 ? 5.447 -1.015 -10.277 1.00 97.88 311 CYS A O 1
ATOM 2402 N N . PRO A 1 312 ? 7.584 -1.690 -9.926 1.00 97.50 312 PRO A N 1
ATOM 2403 C CA . PRO A 1 312 ? 7.717 -2.458 -11.160 1.00 97.50 312 PRO A CA 1
ATOM 2404 C C . PRO A 1 312 ? 6.513 -3.374 -11.435 1.00 97.50 312 PRO A C 1
ATOM 2406 O O . PRO A 1 312 ? 6.105 -4.120 -10.535 1.00 97.50 312 PRO A O 1
ATOM 2409 N N . PRO A 1 313 ? 5.984 -3.409 -12.676 1.00 97.56 313 PRO A N 1
ATOM 2410 C CA . PRO A 1 313 ? 4.846 -4.256 -13.037 1.00 97.56 313 PRO A CA 1
ATOM 2411 C C . PRO A 1 313 ? 5.051 -5.727 -12.675 1.00 97.56 313 PRO A C 1
ATOM 2413 O O . PRO A 1 313 ? 4.141 -6.382 -12.176 1.00 97.56 313 PRO A O 1
ATOM 2416 N N . SER A 1 314 ? 6.272 -6.241 -12.842 1.00 97.56 314 SER A N 1
ATOM 2417 C CA . SER A 1 314 ? 6.618 -7.622 -12.498 1.00 97.56 314 SER A CA 1
ATOM 2418 C C . SER A 1 314 ? 6.267 -7.971 -11.047 1.00 97.56 314 SER A C 1
ATOM 2420 O O . SER A 1 314 ? 5.673 -9.021 -10.808 1.00 97.56 314 SER A O 1
ATOM 2422 N N . GLY A 1 315 ? 6.552 -7.080 -10.094 1.00 97.94 315 GLY A N 1
ATOM 2423 C CA . GLY A 1 315 ? 6.210 -7.248 -8.682 1.00 97.94 315 GLY A CA 1
ATOM 2424 C C . GLY A 1 315 ? 4.704 -7.204 -8.422 1.00 97.94 315 GLY A C 1
ATOM 2425 O O . GLY A 1 315 ? 4.168 -8.069 -7.727 1.00 97.94 315 GLY A O 1
ATOM 2426 N N . VAL A 1 316 ? 3.997 -6.252 -9.041 1.00 98.38 316 VAL A N 1
ATOM 2427 C CA . VAL A 1 316 ? 2.532 -6.136 -8.913 1.00 98.38 316 VAL A CA 1
ATOM 2428 C C . VAL A 1 316 ? 1.828 -7.391 -9.444 1.00 98.38 316 VAL A C 1
ATOM 2430 O O . VAL A 1 316 ? 0.893 -7.889 -8.818 1.00 98.38 316 VAL A O 1
ATOM 2433 N N . TRP A 1 317 ? 2.319 -7.975 -10.542 1.00 98.50 317 TRP A N 1
ATOM 2434 C CA . TRP A 1 317 ? 1.795 -9.244 -11.056 1.00 98.50 317 TRP A CA 1
ATOM 2435 C C . TRP A 1 317 ? 2.075 -10.433 -10.144 1.00 98.50 317 TRP A C 1
ATOM 2437 O O . TRP A 1 317 ? 1.245 -11.336 -10.072 1.00 98.50 317 TRP A O 1
ATOM 2447 N N . VAL A 1 318 ? 3.204 -10.461 -9.433 1.00 98.62 318 VAL A N 1
ATOM 2448 C CA . VAL A 1 318 ? 3.449 -11.503 -8.425 1.00 98.62 318 VAL A CA 1
ATOM 2449 C C . VAL A 1 318 ? 2.411 -11.407 -7.302 1.00 98.62 318 VAL A C 1
ATOM 2451 O O . VAL A 1 318 ? 1.834 -12.431 -6.939 1.00 98.62 318 VAL A O 1
ATOM 2454 N N . ALA A 1 319 ? 2.100 -10.201 -6.813 1.00 98.56 319 ALA A N 1
ATOM 2455 C CA . ALA A 1 319 ? 1.023 -10.007 -5.838 1.00 98.56 319 ALA A CA 1
ATOM 2456 C C . ALA A 1 319 ? -0.338 -10.463 -6.399 1.00 98.56 319 ALA A C 1
ATOM 2458 O O . ALA A 1 319 ? -1.049 -11.231 -5.750 1.00 98.56 319 ALA A O 1
ATOM 2459 N N . PHE A 1 320 ? -0.664 -10.073 -7.638 1.00 98.62 320 PHE A N 1
ATOM 2460 C CA . PHE A 1 320 ? -1.884 -10.510 -8.322 1.00 98.62 320 PHE A CA 1
ATOM 2461 C C . PHE A 1 320 ? -1.966 -12.037 -8.449 1.00 98.62 320 PHE A C 1
ATOM 2463 O O . PHE A 1 320 ? -3.019 -12.626 -8.217 1.00 98.62 320 PHE A O 1
ATOM 2470 N N . ASN A 1 321 ? -0.867 -12.706 -8.806 1.00 98.44 321 ASN A N 1
ATOM 2471 C CA . ASN A 1 321 ? -0.817 -14.160 -8.968 1.00 98.44 321 ASN A CA 1
ATOM 2472 C C . ASN A 1 321 ? -0.963 -14.903 -7.633 1.00 98.44 321 ASN A C 1
ATOM 2474 O O . ASN A 1 321 ? -1.578 -15.966 -7.618 1.00 98.44 321 ASN A O 1
ATOM 2478 N N . ASN A 1 322 ? -0.425 -14.348 -6.543 1.00 98.31 322 ASN A N 1
ATOM 2479 C CA . ASN A 1 322 ? -0.424 -14.976 -5.220 1.00 98.31 322 ASN A CA 1
ATOM 2480 C C . ASN A 1 322 ? -1.770 -14.884 -4.483 1.00 98.31 322 ASN A C 1
ATOM 2482 O O . ASN A 1 322 ? -2.016 -15.692 -3.591 1.00 98.31 322 ASN A O 1
ATOM 2486 N N . PHE A 1 323 ? -2.640 -13.932 -4.829 1.00 98.31 323 PHE A N 1
ATOM 2487 C CA . PHE A 1 323 ? -3.981 -13.855 -4.248 1.00 98.31 323 PHE A CA 1
ATOM 2488 C C . PHE A 1 323 ? -4.926 -14.885 -4.890 1.00 98.31 323 PHE A C 1
ATOM 2490 O O . PHE A 1 323 ? -5.011 -14.964 -6.116 1.00 98.31 323 PHE A O 1
ATOM 2497 N N . ALA A 1 324 ? -5.640 -15.672 -4.083 1.00 95.81 324 ALA A N 1
ATOM 2498 C CA . ALA A 1 324 ? -6.476 -16.777 -4.569 1.00 95.81 324 ALA A CA 1
ATOM 2499 C C . ALA A 1 324 ? -7.957 -16.412 -4.799 1.00 95.81 324 ALA A C 1
ATOM 2501 O O . ALA A 1 324 ? -8.650 -17.154 -5.490 1.00 95.81 324 ALA A O 1
ATOM 2502 N N . GLY A 1 325 ? -8.437 -15.307 -4.220 1.00 97.06 325 GLY A N 1
ATOM 2503 C CA . GLY A 1 325 ? -9.838 -14.881 -4.303 1.00 97.06 325 GLY A CA 1
ATOM 2504 C C . GLY A 1 325 ? -10.184 -14.052 -5.550 1.00 97.06 325 GLY A C 1
ATOM 2505 O O . GLY A 1 325 ? -9.328 -13.869 -6.425 1.00 97.06 325 GLY A O 1
ATOM 2506 N N . PRO A 1 326 ? -11.418 -13.507 -5.612 1.00 98.38 326 PRO A N 1
ATOM 2507 C CA . PRO A 1 326 ? -11.888 -12.657 -6.705 1.00 98.38 326 PRO A CA 1
ATOM 2508 C C . PRO A 1 326 ? -10.996 -11.434 -6.897 1.00 98.38 326 PRO A C 1
ATOM 2510 O O . PRO A 1 326 ? -10.827 -10.626 -5.975 1.00 98.38 326 PRO A O 1
ATOM 2513 N N . LYS A 1 327 ? -10.434 -11.269 -8.096 1.00 98.50 327 LYS A N 1
ATOM 2514 C CA . LYS A 1 327 ? -9.448 -10.213 -8.331 1.00 98.50 327 LYS A CA 1
ATOM 2515 C C . LYS A 1 327 ? -9.544 -9.565 -9.692 1.00 98.50 327 LYS A C 1
ATOM 2517 O O . LYS A 1 327 ? -9.800 -10.208 -10.704 1.00 98.50 327 LYS A O 1
ATOM 2522 N N . SER A 1 328 ? -9.237 -8.278 -9.719 1.00 98.75 328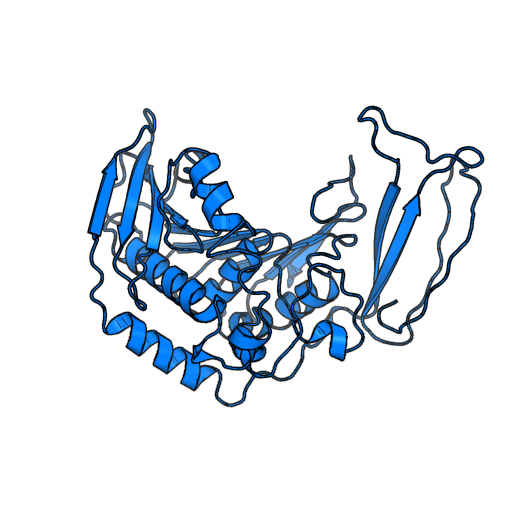 SER A N 1
ATOM 2523 C CA . SER A 1 328 ? -9.062 -7.526 -10.951 1.00 98.75 328 SER A CA 1
ATOM 2524 C C . SER A 1 328 ? -7.822 -6.641 -10.910 1.00 98.75 328 SER A C 1
ATOM 2526 O O . SER A 1 328 ? -7.286 -6.327 -9.845 1.00 98.75 328 SER A O 1
ATOM 2528 N N . MET A 1 329 ? -7.317 -6.277 -12.084 1.00 98.69 329 MET A N 1
ATOM 2529 C CA . MET A 1 329 ? -6.179 -5.381 -12.214 1.00 98.69 329 MET A CA 1
ATOM 2530 C C . MET A 1 329 ? -6.335 -4.464 -13.420 1.00 98.69 329 MET A C 1
ATOM 2532 O O . MET A 1 329 ? -6.427 -4.935 -14.553 1.00 98.69 329 MET A O 1
ATOM 2536 N N . THR A 1 330 ? -6.314 -3.156 -13.173 1.00 98.62 330 THR A N 1
ATOM 2537 C CA . THR A 1 330 ? -6.223 -2.139 -14.223 1.00 98.62 330 THR A CA 1
ATOM 2538 C C . THR A 1 330 ? -4.767 -1.975 -14.640 1.00 98.62 330 THR A C 1
ATOM 2540 O O . THR A 1 330 ? -3.919 -1.611 -13.824 1.00 98.62 330 THR A O 1
ATOM 2543 N N . VAL A 1 331 ? -4.480 -2.208 -15.915 1.00 98.38 331 VAL A N 1
ATOM 2544 C CA . VAL A 1 331 ? -3.153 -2.080 -16.521 1.00 98.38 331 VAL A CA 1
ATOM 2545 C C . VAL A 1 331 ? -3.134 -0.852 -17.423 1.00 98.38 331 VAL A C 1
ATOM 2547 O O . VAL A 1 331 ? -3.968 -0.753 -18.320 1.00 98.38 331 VAL A O 1
ATOM 2550 N N . LYS A 1 332 ? -2.192 0.075 -17.211 1.00 98.25 332 LYS A N 1
ATOM 2551 C CA . LYS A 1 332 ? -2.084 1.337 -17.970 1.00 98.25 332 LYS A CA 1
ATOM 2552 C C . LYS A 1 332 ? -0.775 1.427 -18.766 1.00 98.25 332 LYS A C 1
ATOM 2554 O O . LYS A 1 332 ? 0.297 1.171 -18.216 1.00 98.25 332 LYS A O 1
ATOM 2559 N N . GLN A 1 333 ? -0.844 1.819 -20.041 1.00 96.75 333 GLN A N 1
ATOM 2560 C CA . GLN A 1 333 ? 0.320 2.142 -20.886 1.00 96.75 333 GLN A CA 1
ATOM 2561 C C . GLN A 1 333 ? 0.680 3.627 -20.827 1.00 96.75 333 GLN A C 1
ATOM 2563 O O . GLN A 1 333 ? -0.194 4.462 -20.651 1.00 96.75 333 GLN A O 1
ATOM 2568 N N . GLY A 1 334 ? 1.958 3.975 -20.999 1.00 95.69 334 GLY A N 1
ATOM 2569 C CA . GLY A 1 334 ? 2.397 5.379 -21.027 1.00 95.69 334 GLY A CA 1
ATOM 2570 C C . GLY A 1 334 ? 2.343 6.096 -19.671 1.00 95.69 334 GLY A C 1
ATOM 2571 O O . GLY A 1 334 ? 2.684 7.271 -19.586 1.00 95.69 334 GLY A O 1
ATOM 2572 N N . CYS A 1 335 ? 1.910 5.416 -18.607 1.00 97.31 335 CYS A N 1
ATOM 2573 C CA . CYS A 1 335 ? 1.866 5.961 -17.255 1.00 97.31 335 CYS A CA 1
ATOM 2574 C C . CYS A 1 335 ? 3.079 5.483 -16.449 1.00 97.31 335 CYS A C 1
ATOM 2576 O O . CYS A 1 335 ? 3.427 4.300 -16.489 1.00 97.31 335 CYS A O 1
ATOM 2578 N N . THR A 1 336 ? 3.669 6.390 -15.671 1.00 96.44 336 THR A N 1
ATOM 2579 C CA . THR A 1 336 ? 4.754 6.119 -14.713 1.00 96.44 336 THR A CA 1
ATOM 2580 C C . THR A 1 336 ? 4.216 6.200 -13.279 1.00 96.44 336 THR A C 1
ATOM 2582 O O . THR A 1 336 ? 3.005 6.127 -13.051 1.00 96.44 336 THR A O 1
ATOM 2585 N N . HIS A 1 337 ? 5.093 6.337 -12.280 1.00 96.62 337 HIS A N 1
ATOM 2586 C CA . HIS A 1 337 ? 4.674 6.527 -10.891 1.00 96.62 337 HIS A CA 1
ATOM 2587 C C . HIS A 1 337 ? 3.992 7.882 -10.634 1.00 96.62 337 HIS A C 1
ATOM 2589 O O . HIS A 1 337 ? 3.084 7.982 -9.804 1.00 96.62 337 HIS A O 1
ATOM 2595 N N . ASP A 1 338 ? 4.453 8.927 -11.322 1.00 92.94 338 ASP A N 1
ATOM 2596 C CA . ASP A 1 338 ? 4.099 10.334 -11.107 1.00 92.94 338 ASP A CA 1
ATOM 2597 C C . ASP A 1 338 ? 3.508 11.018 -12.351 1.00 92.94 338 ASP A C 1
ATOM 2599 O O . ASP A 1 338 ? 3.137 12.192 -12.293 1.00 92.94 338 ASP A O 1
ATOM 2603 N N . TYR A 1 339 ? 3.380 10.283 -13.456 1.00 94.12 339 TYR A N 1
ATOM 2604 C CA . TYR A 1 339 ? 2.826 10.761 -14.714 1.00 94.12 339 TYR A CA 1
ATOM 2605 C C . TYR A 1 339 ? 1.724 9.833 -15.230 1.00 94.12 339 TYR A C 1
ATOM 2607 O O . TYR A 1 339 ? 1.880 8.611 -15.261 1.00 94.12 339 TYR A O 1
ATOM 2615 N N . GLU A 1 340 ? 0.622 10.429 -15.684 1.00 93.69 340 GLU A N 1
ATOM 2616 C CA . GLU A 1 340 ? -0.406 9.750 -16.470 1.00 93.69 340 GLU A CA 1
ATOM 2617 C C . GLU A 1 340 ? -0.448 10.370 -17.868 1.00 93.69 340 GLU A C 1
ATOM 2619 O O . GLU A 1 340 ? -0.684 11.571 -18.018 1.00 93.69 340 GLU A O 1
ATOM 2624 N N . MET A 1 341 ? -0.210 9.548 -18.893 1.00 93.50 341 MET A N 1
ATOM 2625 C CA . MET A 1 341 ? -0.272 9.994 -20.281 1.00 93.50 341 MET A CA 1
ATOM 2626 C C . MET A 1 341 ? -1.711 10.371 -20.653 1.00 93.50 341 MET A C 1
ATOM 2628 O O . MET A 1 341 ? -2.621 9.572 -20.436 1.00 93.50 341 MET A O 1
ATOM 2632 N N . PRO A 1 342 ? -1.964 11.543 -21.254 1.00 90.00 342 PRO A N 1
ATOM 2633 C CA . PRO A 1 342 ? -3.294 11.870 -21.755 1.00 90.00 342 PRO A CA 1
ATOM 2634 C C . PRO A 1 342 ? -3.827 10.775 -22.690 1.00 90.00 342 PRO A C 1
ATOM 2636 O O . PRO A 1 342 ? -3.119 10.336 -23.594 1.00 90.00 342 PRO A O 1
ATOM 2639 N N . ASN A 1 343 ? -5.077 10.347 -22.483 1.00 91.19 343 ASN A N 1
ATOM 2640 C CA . ASN A 1 343 ? -5.721 9.271 -23.251 1.00 91.19 343 ASN A CA 1
ATOM 2641 C C . ASN A 1 343 ? -4.930 7.949 -23.254 1.00 91.19 343 ASN A C 1
ATOM 2643 O O . ASN A 1 343 ? -4.877 7.256 -24.272 1.00 91.19 343 ASN A O 1
ATOM 2647 N N . PHE A 1 344 ? -4.298 7.602 -22.127 1.00 94.06 344 PHE A N 1
ATOM 2648 C CA . PHE A 1 344 ? -3.542 6.362 -22.014 1.00 94.06 344 PHE A CA 1
ATOM 2649 C C . PHE A 1 344 ? -4.383 5.125 -22.383 1.00 94.06 344 PHE A C 1
ATOM 2651 O O . PHE A 1 344 ? -5.506 4.967 -21.890 1.00 94.06 344 PHE A O 1
ATOM 2658 N N . PRO A 1 345 ? -3.845 4.194 -23.193 1.00 95.44 345 PRO A N 1
ATOM 2659 C CA . PRO A 1 345 ? -4.445 2.879 -23.342 1.00 95.44 345 PRO A CA 1
ATOM 2660 C C . PRO A 1 345 ? -4.469 2.162 -21.992 1.00 95.44 345 PRO A C 1
ATOM 2662 O O . PRO A 1 345 ? -3.481 2.164 -21.248 1.00 95.44 345 PRO A O 1
ATOM 2665 N N . SER A 1 346 ? -5.593 1.526 -21.676 1.00 96.75 346 SER A N 1
ATOM 2666 C CA . SER A 1 346 ? -5.710 0.681 -20.493 1.00 96.75 346 SER A CA 1
ATOM 2667 C C . SER A 1 346 ? -6.561 -0.549 -20.760 1.00 96.75 346 SER A C 1
ATOM 2669 O O . SER A 1 346 ? -7.381 -0.570 -21.676 1.00 96.75 346 SER A O 1
ATOM 2671 N N . MET A 1 347 ? -6.341 -1.583 -19.956 1.00 96.75 347 MET A N 1
ATOM 2672 C CA . MET A 1 347 ? -7.146 -2.799 -19.949 1.00 96.75 347 MET A CA 1
ATOM 2673 C C . MET A 1 347 ? -7.397 -3.249 -18.514 1.00 96.75 347 MET A C 1
ATOM 2675 O O . MET A 1 347 ? -6.573 -3.005 -17.631 1.00 96.75 347 MET A O 1
ATOM 2679 N N . VAL A 1 348 ? -8.514 -3.935 -18.293 1.00 97.69 348 VAL A N 1
ATOM 2680 C CA . VAL A 1 348 ? -8.821 -4.586 -17.018 1.00 97.69 348 VAL A CA 1
ATOM 2681 C C . VAL A 1 348 ? -8.676 -6.090 -17.201 1.00 97.69 348 VAL A C 1
ATOM 2683 O O . VAL A 1 348 ? -9.216 -6.669 -18.140 1.00 97.69 348 VAL A O 1
ATOM 2686 N N . ILE A 1 349 ? -7.910 -6.713 -16.313 1.00 96.88 349 ILE A N 1
ATOM 2687 C CA . ILE A 1 349 ? -7.800 -8.168 -16.193 1.00 96.88 349 ILE A CA 1
ATOM 2688 C C . ILE A 1 349 ? -8.678 -8.584 -15.018 1.00 96.88 349 ILE A C 1
ATOM 2690 O O . ILE A 1 349 ? -8.528 -8.006 -13.947 1.00 96.88 349 ILE A O 1
ATOM 2694 N N . GLU A 1 350 ? -9.531 -9.592 -15.182 1.00 95.88 350 GLU A N 1
ATOM 2695 C CA . GLU A 1 350 ? -10.372 -10.156 -14.114 1.00 95.88 350 GLU A CA 1
ATOM 2696 C C . GLU A 1 350 ? -10.119 -11.666 -13.989 1.00 95.88 350 GLU A C 1
ATOM 2698 O O . GLU A 1 350 ? -9.881 -12.336 -15.000 1.00 95.88 350 GLU A O 1
ATOM 2703 N N . LYS A 1 351 ? -10.097 -12.191 -12.758 1.00 88.88 351 LYS A N 1
ATOM 2704 C CA . LYS A 1 351 ? -9.903 -13.615 -12.450 1.00 88.88 351 LYS A CA 1
ATOM 2705 C C . LYS A 1 351 ? -10.687 -14.070 -11.231 1.00 88.88 351 LYS A C 1
ATOM 2707 O O . LYS A 1 351 ? -10.858 -13.254 -10.293 1.00 88.88 351 LYS A O 1
#

pLDDT: mean 96.42, std 3.32, range [81.06, 98.94]

Nearest PDB structures (foldseek):
  6agq-assembly1_C  TM=8.397E-01  e=3.447E-20  Paenibacillus sp. R4
  6fkx-assembly1_C  TM=8.027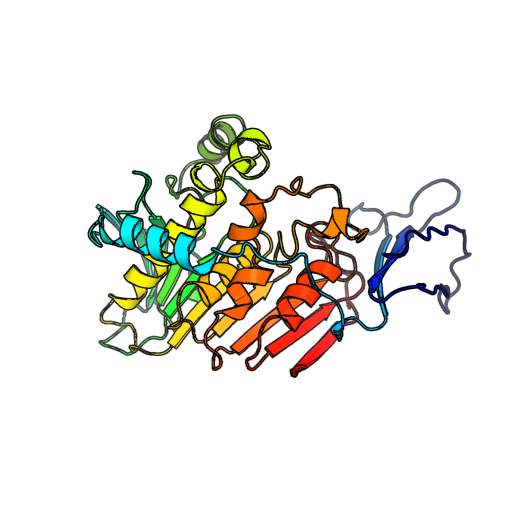E-01  e=3.093E-19  metagenome
  5jib-assembly1_E  TM=8.091E-01  e=4.205E-18  Thermotoga maritima MSB8
  2xlb-assembly1_G  TM=7.964E-01  e=4.205E-18  Bacillus pumilus
  7xmj-assembly1_A  TM=7.948E-01  e=1.986E-16  Lactococcus lactis subsp. lactis KF147

Solvent-accessible surface area (backbone atoms only — not comparable to full-atom values): 18438 Å² total; per-residue (Å²): 48,29,66,71,55,84,87,85,86,86,81,77,91,46,96,91,54,81,91,83,88,83,84,63,93,50,73,34,44,35,74,43,77,48,70,45,64,58,85,97,42,70,38,58,45,99,86,70,44,69,40,67,43,32,13,56,53,72,39,63,55,81,74,49,72,63,70,82,64,54,93,58,45,64,59,54,51,56,50,51,50,53,55,37,66,74,41,66,91,40,78,74,44,78,39,80,47,95,61,62,101,58,28,45,28,28,47,37,28,30,52,38,50,89,86,42,33,33,16,28,19,40,16,25,37,71,81,67,42,76,42,70,18,42,35,33,42,35,36,57,44,82,80,61,64,54,41,56,62,59,68,82,68,3,64,76,21,41,24,36,22,39,27,77,77,29,56,81,60,85,64,61,70,65,61,30,50,52,38,37,73,47,92,47,45,67,64,76,59,45,65,74,37,35,65,38,59,91,58,25,55,58,55,58,34,52,52,35,49,54,50,50,53,56,50,56,70,67,39,64,35,34,51,84,60,53,26,34,25,28,22,32,31,46,2,6,26,47,15,34,34,46,27,24,72,32,60,64,27,39,33,30,40,24,36,36,29,23,59,24,37,50,47,35,60,83,74,43,38,72,64,44,86,70,63,55,85,65,39,80,32,44,40,76,68,22,25,37,58,25,28,58,54,27,30,61,80,17,40,37,40,38,32,39,26,42,29,10,36,58,30,26,45,68,22,47,36,21,33,60,57,41,36,86,31,48,31,37,35,41,40,31,38,43,13,36,82,89,44,76,40,86,87,48,59,67,50,77,46,76,88

Radius of gyration: 21.31 Å; Cα contacts (8 Å, |Δi|>4): 824; chains: 1; bounding box: 48×44×64 Å

Secondary structure (DSSP, 8-state):
-TTS----------TT--------SSSEEEEEEEE-EETTEEPB-TTSSBPEEEEEEEESGGG---PPPPTTHHHHHHHHHHHHHTS---EEEEEEE---SSEEEEEEEE--TTS--EEEEEEEETT--TT-EEEEEEEPPSSS-PPP--GGGGSSEEEEEE-TT-PPSS--HHHHHHHHHTTTTTTT--TTGGGSTTT-HHHHHHHHHHHHHHHHHHSTTEEEEEEEEEEEEHHHHHHHHHHHH-TT--EEEEEEETTTTGGGTTTT----SS-PPP-GGGGGT-HHHHGGGS-TT-EEEEEEETT-SSS-HHHHHHHHHH--SSEEEEEESS--SS---TT--EEEEE-

Mean predicted aligned error: 3.56 Å